Protein AF-A0A8H4YYF3-F1 (afdb_monomer)

Structure (mmCIF, N/CA/C/O backbone):
data_AF-A0A8H4YYF3-F1
#
_entry.id   AF-A0A8H4YYF3-F1
#
loop_
_atom_site.group_PDB
_atom_site.id
_atom_site.type_symbol
_atom_site.label_atom_id
_atom_site.label_alt_id
_atom_site.label_comp_id
_atom_site.label_asym_id
_atom_site.label_entity_id
_atom_site.label_seq_id
_atom_site.pdbx_PDB_ins_code
_atom_site.Cartn_x
_atom_site.Cartn_y
_atom_site.Cartn_z
_atom_site.occupancy
_atom_site.B_iso_or_equiv
_atom_site.auth_seq_id
_atom_site.auth_comp_id
_atom_site.auth_asym_id
_atom_site.auth_atom_id
_atom_site.pdbx_PDB_model_num
ATOM 1 N N . MET A 1 1 ? -27.603 22.770 18.579 1.00 46.41 1 MET A N 1
ATOM 2 C CA . MET A 1 1 ? -27.298 21.336 18.747 1.00 46.41 1 MET A CA 1
ATOM 3 C C . MET A 1 1 ? -25.802 21.207 18.508 1.00 46.41 1 MET A C 1
ATOM 5 O O . MET A 1 1 ? -25.380 21.448 17.386 1.00 46.41 1 MET A O 1
ATOM 9 N N . SER A 1 2 ? -24.982 21.044 19.552 1.00 53.88 2 SER A N 1
ATOM 10 C CA . SER A 1 2 ? -23.535 20.872 19.359 1.00 53.88 2 SER A CA 1
ATOM 11 C C . SER A 1 2 ? -23.317 19.550 18.633 1.00 53.88 2 SER A C 1
ATOM 13 O O . SER A 1 2 ? -23.792 18.523 19.113 1.00 53.88 2 SER A O 1
ATOM 15 N N . LEU A 1 3 ? -22.663 19.581 17.472 1.00 60.91 3 LEU A N 1
ATOM 16 C CA . LEU A 1 3 ? -22.212 18.364 16.804 1.00 60.91 3 LEU A CA 1
ATOM 17 C C . LEU A 1 3 ? -21.262 17.649 17.765 1.00 60.91 3 LEU A C 1
ATOM 19 O O . LEU A 1 3 ? -20.247 18.214 18.168 1.00 60.91 3 LEU A O 1
ATOM 23 N N . GLU A 1 4 ? -21.644 16.453 18.194 1.00 67.88 4 GLU A N 1
ATOM 24 C CA . GLU A 1 4 ? -20.800 15.593 19.009 1.00 67.88 4 GLU A CA 1
ATOM 25 C C . GLU A 1 4 ? -19.572 15.220 18.175 1.00 67.88 4 GLU A C 1
ATOM 27 O O . GLU A 1 4 ? -19.689 14.586 17.123 1.00 67.88 4 GLU A O 1
ATOM 32 N N . THR A 1 5 ? -18.396 15.692 18.589 1.00 74.25 5 THR A N 1
ATOM 33 C CA . THR A 1 5 ? -17.144 15.389 17.897 1.00 74.25 5 THR A CA 1
ATOM 34 C C . THR A 1 5 ? -16.880 13.897 18.026 1.00 74.25 5 THR A C 1
ATOM 36 O O . THR A 1 5 ? -16.558 13.412 19.110 1.00 74.25 5 THR A O 1
ATOM 39 N N . LYS A 1 6 ? -17.009 13.163 16.919 1.00 81.19 6 LYS A N 1
ATOM 40 C CA . LYS A 1 6 ? -16.663 11.743 16.889 1.00 81.19 6 LYS A CA 1
ATOM 41 C C . LYS A 1 6 ? -15.157 11.594 17.055 1.00 81.19 6 LYS A C 1
ATOM 43 O O . LYS A 1 6 ? -14.375 12.262 16.373 1.00 81.19 6 LYS A O 1
ATOM 48 N N . GLU A 1 7 ? -14.763 10.729 17.975 1.00 85.00 7 GLU A N 1
ATOM 49 C CA . GLU A 1 7 ? -13.366 10.416 18.229 1.00 85.00 7 GLU A CA 1
ATOM 50 C C . GLU A 1 7 ? -12.963 9.134 17.497 1.00 85.00 7 GLU A C 1
ATOM 52 O O . GLU A 1 7 ? -13.671 8.131 17.548 1.00 85.00 7 GLU A O 1
ATOM 57 N N . VAL A 1 8 ? -11.815 9.173 16.822 1.00 86.44 8 VAL A N 1
ATOM 58 C CA . VAL A 1 8 ? -11.242 8.053 16.074 1.00 86.44 8 VAL A CA 1
ATOM 59 C C . VAL A 1 8 ? -9.853 7.754 16.628 1.00 86.44 8 VAL A C 1
ATOM 61 O O . VAL A 1 8 ? -8.964 8.608 16.622 1.00 86.44 8 VAL A O 1
ATOM 64 N N . CYS A 1 9 ? -9.665 6.527 17.109 1.00 87.88 9 CYS A N 1
ATOM 65 C CA . CYS A 1 9 ? -8.365 6.021 17.539 1.00 87.88 9 CYS A CA 1
ATOM 66 C C . CYS A 1 9 ? -7.618 5.421 16.345 1.00 87.88 9 CYS A C 1
ATOM 68 O O . CYS A 1 9 ? -8.195 4.665 15.569 1.00 87.88 9 CYS A O 1
ATOM 70 N N . ILE A 1 10 ? -6.334 5.740 16.210 1.00 88.12 10 ILE A N 1
ATOM 71 C CA . ILE A 1 10 ? -5.516 5.382 15.051 1.00 88.12 10 ILE A CA 1
ATOM 72 C C . ILE A 1 10 ? -4.289 4.599 15.506 1.00 88.12 10 ILE A C 1
ATOM 74 O O . ILE A 1 10 ? -3.566 5.017 16.414 1.00 88.12 10 ILE A O 1
ATOM 78 N N . ALA A 1 11 ? -4.041 3.484 14.827 1.00 88.69 11 ALA A N 1
ATOM 79 C CA . ALA A 1 11 ? -2.813 2.712 14.908 1.00 88.69 11 ALA A CA 1
ATOM 80 C C . ALA A 1 11 ? -2.092 2.781 13.556 1.00 88.69 11 ALA A C 1
ATOM 82 O O . ALA A 1 11 ? -2.722 2.589 12.519 1.00 88.69 11 ALA A O 1
ATOM 83 N N . VAL A 1 12 ? -0.786 3.051 13.554 1.00 88.81 12 VAL A N 1
ATOM 84 C CA . VAL A 1 12 ? 0.017 3.131 12.323 1.00 88.81 12 VAL A CA 1
ATOM 85 C C . VAL A 1 12 ? 1.146 2.113 12.370 1.00 88.81 12 VAL A C 1
ATOM 87 O O . VAL A 1 12 ? 2.001 2.160 13.250 1.00 88.81 12 VAL A O 1
ATOM 90 N N . ILE A 1 13 ? 1.171 1.199 11.404 1.00 88.06 13 ILE A N 1
ATOM 91 C CA . ILE A 1 13 ? 2.215 0.180 11.271 1.00 88.06 13 ILE A CA 1
ATOM 92 C C . ILE A 1 13 ? 2.996 0.475 9.991 1.00 88.06 13 ILE A C 1
ATOM 94 O O . ILE A 1 13 ? 2.429 0.491 8.904 1.00 88.06 13 ILE A O 1
ATOM 98 N N . GLY A 1 14 ? 4.297 0.720 10.132 1.00 86.50 14 GLY A N 1
ATOM 99 C CA . GLY A 1 14 ? 5.200 1.090 9.045 1.00 86.50 14 GLY A CA 1
ATOM 100 C C . GLY A 1 14 ? 5.310 2.604 8.851 1.00 86.50 14 GLY A C 1
ATOM 101 O O . GLY A 1 14 ? 4.559 3.208 8.094 1.00 86.50 14 GLY A O 1
ATOM 102 N N . THR A 1 15 ? 6.315 3.228 9.470 1.00 83.69 15 THR A N 1
ATOM 103 C CA . THR A 1 15 ? 6.590 4.676 9.345 1.00 83.69 15 THR A CA 1
ATOM 104 C C . THR A 1 15 ? 7.839 4.978 8.516 1.00 83.69 15 THR A C 1
ATOM 106 O O . THR A 1 15 ? 8.662 5.808 8.895 1.00 83.69 15 THR A O 1
ATOM 109 N N . GLY A 1 16 ? 8.024 4.250 7.410 1.00 84.06 16 GLY A N 1
ATOM 110 C CA . GLY A 1 16 ? 9.116 4.481 6.456 1.00 84.06 16 GLY A CA 1
ATOM 111 C C . GLY A 1 16 ? 8.907 5.749 5.614 1.00 84.06 16 GLY A C 1
ATOM 112 O O . GLY A 1 16 ? 8.293 6.718 6.065 1.00 84.06 16 GLY A O 1
ATOM 113 N N . GLY A 1 17 ? 9.372 5.737 4.359 1.00 83.69 17 GLY A N 1
ATOM 114 C CA . GLY A 1 17 ? 9.244 6.884 3.446 1.00 83.69 17 GLY A CA 1
ATOM 115 C C . GLY A 1 17 ? 7.806 7.408 3.325 1.00 83.69 17 GLY A C 1
ATOM 116 O O . GLY A 1 17 ? 7.557 8.579 3.587 1.00 83.69 17 GLY A O 1
ATOM 117 N N . VAL A 1 18 ? 6.841 6.530 3.028 1.00 85.25 18 VAL A N 1
ATOM 118 C CA . VAL A 1 18 ? 5.416 6.906 2.923 1.00 85.25 18 VAL A CA 1
ATOM 119 C C . VAL A 1 18 ? 4.791 7.177 4.294 1.00 85.25 18 VAL A C 1
ATOM 121 O O . VAL A 1 18 ? 4.118 8.188 4.484 1.00 85.25 18 VAL A O 1
ATOM 124 N N . GLY A 1 19 ? 5.028 6.297 5.270 1.00 86.94 19 GLY A N 1
ATOM 125 C CA . GLY A 1 19 ? 4.378 6.391 6.577 1.00 86.94 19 GLY A CA 1
ATOM 126 C C . GLY A 1 19 ? 4.751 7.653 7.363 1.00 86.94 19 GLY A C 1
ATOM 127 O O . GLY A 1 19 ? 3.897 8.228 8.029 1.00 86.94 19 GLY A O 1
ATOM 128 N N . SER A 1 20 ? 5.988 8.146 7.246 1.00 85.94 20 SER A N 1
ATOM 129 C CA . SER A 1 20 ? 6.392 9.420 7.865 1.00 85.94 20 SER A CA 1
ATOM 130 C C . SER A 1 20 ? 5.642 10.628 7.279 1.00 85.94 20 SER A C 1
ATOM 132 O O . SER A 1 20 ? 5.205 11.510 8.020 1.00 85.94 20 SER A O 1
ATOM 134 N N . VAL A 1 21 ? 5.412 10.644 5.961 1.00 88.81 21 VAL A N 1
ATOM 135 C CA . VAL A 1 21 ? 4.598 11.672 5.293 1.00 88.81 21 VAL A CA 1
ATOM 136 C C . VAL A 1 21 ? 3.133 11.566 5.721 1.00 88.81 21 VAL A C 1
ATOM 138 O O . VAL A 1 21 ? 2.523 12.586 6.040 1.00 88.81 21 VAL A O 1
ATOM 141 N N . PHE A 1 22 ? 2.588 10.349 5.804 1.00 89.69 22 PHE A N 1
ATOM 142 C CA . PHE A 1 22 ? 1.228 10.109 6.293 1.00 89.69 22 PHE A CA 1
ATOM 143 C C . PHE A 1 22 ? 1.022 10.636 7.721 1.00 89.69 22 PHE A C 1
ATOM 145 O O . PHE A 1 22 ? 0.051 11.342 7.982 1.00 89.69 22 PHE A O 1
ATOM 152 N N . ILE A 1 23 ? 1.959 10.375 8.639 1.00 88.94 23 ILE A N 1
ATOM 153 C CA . ILE A 1 23 ? 1.915 10.893 10.018 1.00 88.94 23 ILE A CA 1
ATOM 154 C C . ILE A 1 23 ? 1.865 12.432 10.037 1.00 88.94 23 ILE A C 1
ATOM 156 O O . ILE A 1 23 ? 1.059 13.022 10.761 1.00 88.94 23 ILE A O 1
ATOM 160 N N . ASN A 1 24 ? 2.653 13.097 9.188 1.00 86.75 24 ASN A N 1
ATOM 161 C CA . ASN A 1 24 ? 2.625 14.558 9.060 1.00 86.75 24 ASN A CA 1
ATOM 162 C C . ASN A 1 24 ? 1.294 15.087 8.494 1.00 86.75 24 ASN A C 1
ATOM 164 O O . ASN A 1 24 ? 0.806 16.139 8.919 1.00 86.75 24 ASN A O 1
ATOM 168 N N . GLN A 1 25 ? 0.683 14.372 7.546 1.00 88.19 25 GLN A N 1
ATOM 169 C CA . GLN A 1 25 ? -0.648 14.706 7.029 1.00 88.19 25 GLN A CA 1
ATOM 170 C C . GLN A 1 25 ? -1.719 14.524 8.110 1.00 88.19 25 GLN A C 1
ATOM 172 O O . GLN A 1 25 ? -2.568 15.400 8.295 1.00 88.19 25 GLN A O 1
ATOM 177 N N . LEU A 1 26 ? -1.630 13.442 8.887 1.00 86.94 26 LEU A N 1
ATOM 178 C CA . LEU A 1 26 ? -2.548 13.136 9.978 1.00 86.94 26 LEU A CA 1
ATOM 179 C C . LEU A 1 26 ? -2.565 14.240 11.042 1.00 86.94 26 LEU A C 1
ATOM 181 O O . LEU A 1 26 ? -3.635 14.646 11.499 1.00 86.94 26 LEU A O 1
ATOM 185 N N . ALA A 1 27 ? -1.394 14.800 11.364 1.00 83.00 27 ALA A N 1
ATOM 186 C CA . ALA A 1 27 ? -1.263 15.934 12.279 1.00 83.00 27 ALA A CA 1
ATOM 187 C C . ALA A 1 27 ? -2.071 17.170 11.838 1.00 83.00 27 ALA A C 1
ATOM 189 O O . ALA A 1 27 ? -2.402 18.011 12.669 1.00 83.00 27 ALA A O 1
ATOM 190 N N . ASN A 1 28 ? -2.405 17.295 10.551 1.00 83.44 28 ASN A N 1
ATOM 191 C CA . ASN A 1 28 ? -3.133 18.437 10.000 1.00 83.44 28 ASN A CA 1
ATOM 192 C C . ASN A 1 28 ? -4.610 18.147 9.686 1.00 83.44 28 ASN A C 1
ATOM 194 O O . ASN A 1 28 ? -5.372 19.092 9.499 1.00 83.44 28 ASN A O 1
ATOM 198 N N . LEU A 1 29 ? -5.035 16.880 9.679 1.00 81.38 29 LEU A N 1
ATOM 199 C CA . LEU A 1 29 ? -6.360 16.466 9.202 1.00 81.38 29 LEU A CA 1
ATOM 200 C C . LEU A 1 29 ? -7.523 16.969 10.081 1.00 81.38 29 LEU A C 1
ATOM 202 O O . LEU A 1 29 ? -8.584 17.326 9.569 1.00 81.38 29 LEU A O 1
ATOM 206 N N . HIS A 1 30 ? -7.305 17.077 11.396 1.00 69.69 30 HIS A N 1
ATOM 207 C CA . HIS A 1 30 ? -8.298 17.576 12.362 1.00 69.69 30 HIS A CA 1
ATOM 208 C C . HIS A 1 30 ? -8.724 19.035 12.114 1.00 69.69 30 HIS A C 1
ATOM 210 O O . HIS A 1 30 ? -9.737 19.485 12.640 1.00 69.69 30 HIS A O 1
ATOM 216 N N . LYS A 1 31 ? -7.951 19.798 11.327 1.00 73.38 31 LYS A N 1
ATOM 217 C CA . LYS A 1 31 ? -8.296 21.178 10.947 1.00 73.38 31 LYS A CA 1
ATOM 218 C C . LYS A 1 31 ? -9.381 21.227 9.872 1.00 73.38 31 LYS A C 1
ATOM 220 O O . LYS A 1 31 ? -10.034 22.254 9.716 1.00 73.38 31 LYS A O 1
ATOM 225 N N . THR A 1 32 ? -9.537 20.145 9.114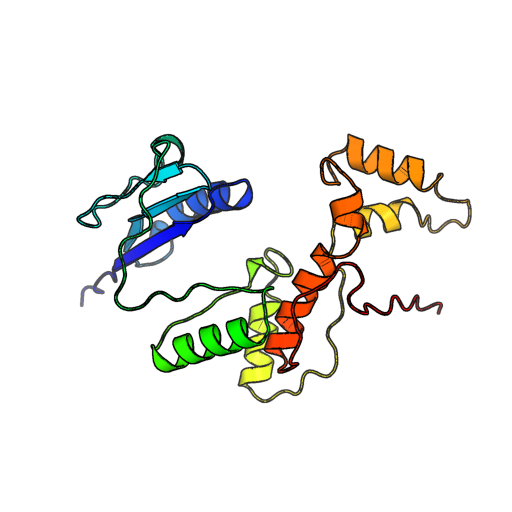 1.00 79.12 32 THR A N 1
ATOM 226 C CA . THR A 1 32 ? -10.391 20.088 7.922 1.00 79.12 32 THR A CA 1
ATOM 227 C C . THR A 1 32 ? -11.730 19.413 8.203 1.00 79.12 32 THR A C 1
ATOM 229 O O . THR A 1 32 ? -12.734 19.790 7.605 1.00 79.12 32 THR A O 1
ATOM 232 N N . TYR A 1 33 ? -11.765 18.448 9.123 1.00 78.62 33 TYR A N 1
ATOM 233 C CA . TYR A 1 33 ? -12.949 17.636 9.403 1.00 78.62 33 TYR A CA 1
ATOM 234 C C . TYR A 1 33 ? -13.322 17.680 10.890 1.00 78.62 33 TYR A C 1
ATOM 236 O O . TYR A 1 33 ? -12.425 17.724 11.733 1.00 78.62 33 TYR A O 1
ATOM 244 N N . PRO A 1 34 ? -14.621 17.621 11.244 1.00 81.31 34 PRO A N 1
ATOM 245 C CA . PRO A 1 34 ? -15.097 17.645 12.630 1.00 81.31 34 PRO A CA 1
ATOM 246 C C . PRO A 1 34 ? -14.912 16.280 13.323 1.00 81.31 34 PRO A C 1
ATOM 248 O O . PRO A 1 34 ? -15.856 15.699 13.856 1.00 81.31 34 PRO A O 1
ATOM 251 N N . VAL A 1 35 ? -13.691 15.748 13.286 1.00 82.75 35 VAL A N 1
ATOM 252 C CA . VAL A 1 35 ? -13.295 14.477 13.901 1.00 82.75 35 VAL A CA 1
ATOM 253 C C . VAL A 1 35 ? -12.081 14.698 14.795 1.00 82.75 35 VAL A C 1
ATOM 255 O O . VAL A 1 35 ? -11.135 15.395 14.426 1.00 82.75 35 VAL A O 1
ATOM 258 N N . SER A 1 36 ? -12.106 14.099 15.983 1.00 85.12 36 SER A N 1
ATOM 259 C CA . SER A 1 36 ? -10.952 14.078 16.883 1.00 85.12 36 SER A CA 1
ATOM 260 C C . SER A 1 36 ? -10.136 12.828 16.591 1.00 85.12 36 SER A C 1
ATOM 262 O O . SER A 1 36 ? -10.652 11.720 16.709 1.00 85.12 36 SER A O 1
ATOM 264 N N . LEU A 1 37 ? -8.877 12.988 16.189 1.00 86.81 37 LEU A N 1
ATOM 265 C CA . LEU A 1 37 ? -7.994 11.868 15.867 1.00 86.81 37 LEU A CA 1
ATOM 266 C C . LEU A 1 37 ? -7.002 11.665 17.011 1.00 86.81 37 LEU A C 1
ATOM 268 O O . LEU A 1 37 ? -6.263 12.588 17.356 1.00 86.81 37 LEU A O 1
ATOM 272 N N . ARG A 1 38 ? -6.958 10.455 17.573 1.00 88.44 38 ARG A N 1
ATOM 273 C CA . ARG A 1 38 ? -5.979 10.066 18.596 1.00 88.44 38 ARG A CA 1
ATOM 274 C C . ARG A 1 38 ? -5.075 8.970 18.073 1.00 88.44 38 ARG A C 1
ATOM 276 O O . ARG A 1 38 ? -5.537 7.868 17.794 1.00 88.44 38 ARG A O 1
ATOM 283 N N . LEU A 1 39 ? -3.779 9.244 17.992 1.00 90.25 39 LEU A N 1
ATOM 284 C CA . LEU A 1 39 ? -2.790 8.209 17.712 1.00 90.25 39 LEU A CA 1
ATOM 285 C C . LEU A 1 39 ? -2.572 7.395 18.992 1.00 90.25 39 LEU A C 1
ATOM 287 O O . LEU A 1 39 ? -2.228 7.962 20.024 1.00 90.25 39 LEU A O 1
ATOM 291 N N . ILE A 1 40 ? -2.791 6.085 18.939 1.00 90.56 40 ILE A N 1
ATOM 292 C CA . ILE A 1 40 ? -2.718 5.194 20.113 1.00 90.56 40 ILE A CA 1
ATOM 293 C C . ILE A 1 40 ? -1.635 4.119 19.989 1.00 90.56 40 ILE A C 1
ATOM 295 O O . ILE A 1 40 ? -1.239 3.524 20.990 1.00 90.56 40 ILE A O 1
ATOM 299 N N . TYR A 1 41 ? -1.157 3.871 18.769 1.00 89.25 41 TYR A N 1
ATOM 300 C CA . TYR A 1 41 ? -0.127 2.884 18.475 1.00 89.25 41 TYR A CA 1
ATOM 301 C C . TYR A 1 41 ? 0.653 3.303 17.232 1.00 89.25 41 TYR A C 1
ATOM 303 O O . TYR A 1 41 ? 0.062 3.714 16.231 1.00 89.25 41 TYR A O 1
ATOM 311 N N . ILE A 1 42 ? 1.974 3.182 17.278 1.00 89.62 42 ILE A N 1
ATOM 312 C CA . ILE A 1 42 ? 2.838 3.408 16.122 1.00 89.62 42 ILE A CA 1
ATOM 313 C C . ILE A 1 42 ? 3.980 2.392 16.134 1.00 89.62 42 ILE A C 1
ATOM 315 O O . ILE A 1 42 ? 4.567 2.149 17.188 1.00 89.62 42 ILE A O 1
ATOM 319 N N . ALA A 1 43 ? 4.279 1.773 14.994 1.00 88.88 43 ALA A N 1
ATOM 320 C CA . ALA A 1 43 ? 5.302 0.734 14.913 1.00 88.88 43 ALA A CA 1
ATOM 321 C C . ALA A 1 43 ? 6.088 0.727 13.598 1.00 88.88 43 ALA A C 1
ATOM 323 O O . ALA A 1 43 ? 5.608 1.142 12.544 1.00 88.88 43 ALA A O 1
ATOM 324 N N . MET A 1 44 ? 7.298 0.186 13.678 1.00 87.44 44 MET A N 1
ATOM 325 C CA . MET A 1 44 ? 8.190 -0.217 12.593 1.00 87.44 44 MET A CA 1
ATOM 326 C C . MET A 1 44 ? 8.632 -1.668 12.838 1.00 87.44 44 MET A C 1
ATOM 328 O O . MET A 1 44 ? 8.222 -2.293 13.813 1.00 87.44 44 MET A O 1
ATOM 332 N N . VAL A 1 45 ? 9.496 -2.202 11.971 1.00 82.50 45 VAL A N 1
ATOM 333 C CA . VAL A 1 45 ? 9.992 -3.588 12.074 1.00 82.50 45 VAL A CA 1
ATOM 334 C C . VAL A 1 45 ? 10.638 -3.880 13.435 1.00 82.50 45 VAL A C 1
ATOM 336 O O . VAL A 1 45 ? 10.441 -4.955 13.991 1.00 82.50 45 VAL A O 1
ATOM 339 N N . ASP A 1 46 ? 11.398 -2.932 13.985 1.00 83.75 46 ASP A N 1
ATOM 340 C CA . ASP A 1 46 ? 12.199 -3.104 15.202 1.00 83.75 46 ASP A CA 1
ATOM 341 C C . ASP A 1 46 ? 11.809 -2.148 16.339 1.00 83.75 46 ASP A C 1
ATOM 343 O O . ASP A 1 46 ? 12.440 -2.150 17.397 1.00 83.75 46 ASP A O 1
ATOM 347 N N . LYS A 1 47 ? 10.782 -1.315 16.144 1.00 87.88 47 LYS A N 1
ATOM 348 C CA . LYS A 1 47 ? 10.391 -0.280 17.104 1.00 87.88 47 LYS A CA 1
ATOM 349 C C . LYS A 1 47 ? 8.887 -0.162 17.230 1.00 87.88 47 LYS A C 1
ATOM 351 O O . LYS A 1 47 ? 8.178 -0.314 16.245 1.00 87.88 47 LYS A O 1
ATOM 356 N N . ALA A 1 48 ? 8.400 0.181 18.415 1.00 89.44 48 ALA A N 1
ATOM 357 C CA . ALA A 1 48 ? 7.036 0.674 18.554 1.00 89.44 48 ALA A CA 1
ATOM 358 C C . ALA A 1 48 ? 6.914 1.654 19.716 1.00 89.44 48 ALA A C 1
ATOM 360 O O . ALA A 1 48 ? 7.789 1.738 20.578 1.00 89.44 48 ALA A O 1
ATOM 361 N N . LEU A 1 49 ? 5.798 2.369 19.734 1.00 88.94 49 LEU A N 1
ATOM 362 C CA . LEU A 1 49 ? 5.343 3.168 20.854 1.00 88.94 49 LEU A CA 1
ATOM 363 C C . LEU A 1 49 ? 3.841 2.958 21.034 1.00 88.94 49 LEU A C 1
ATOM 365 O O . LEU A 1 49 ? 3.060 3.073 20.087 1.00 88.94 49 LEU A O 1
ATOM 369 N N . TYR A 1 50 ? 3.451 2.645 22.264 1.00 87.25 50 TYR A N 1
ATOM 370 C CA . TYR A 1 50 ? 2.062 2.507 22.674 1.00 87.25 50 TYR A CA 1
ATOM 371 C C . TYR A 1 50 ? 1.929 2.780 24.169 1.00 87.25 50 TYR A C 1
ATOM 373 O O . TYR A 1 50 ? 2.892 2.657 24.926 1.00 87.25 50 TYR A O 1
ATOM 381 N N . HIS A 1 51 ? 0.715 3.100 24.603 1.00 82.44 51 HIS A N 1
ATOM 382 C CA . HIS A 1 51 ? 0.372 3.160 26.017 1.00 82.44 51 HIS A CA 1
ATOM 383 C C . HIS A 1 51 ? -0.691 2.101 26.315 1.00 82.44 51 HIS A C 1
ATOM 385 O O . HIS A 1 51 ? -1.665 1.972 25.576 1.00 82.44 51 HIS A O 1
ATOM 391 N N . SER A 1 52 ? -0.539 1.349 27.407 1.00 78.00 52 SER A N 1
ATOM 392 C CA . SER A 1 52 ? -1.468 0.266 27.785 1.00 78.00 52 SER A CA 1
ATOM 393 C C . SER A 1 52 ? -2.907 0.736 28.029 1.00 78.00 52 SER A C 1
ATOM 395 O O . SER A 1 52 ? -3.839 -0.053 27.937 1.00 78.00 52 SER A O 1
ATOM 397 N N . ASN A 1 53 ? -3.090 2.023 28.321 1.00 82.38 53 ASN A N 1
ATOM 398 C CA . ASN A 1 53 ? -4.385 2.673 28.511 1.00 82.38 53 ASN A CA 1
ATOM 399 C C . ASN A 1 53 ? -4.920 3.365 27.242 1.00 82.38 53 ASN A C 1
ATOM 401 O O . ASN A 1 53 ? -5.863 4.146 27.345 1.00 82.38 53 ASN A O 1
ATOM 405 N N . TYR A 1 54 ? -4.298 3.148 26.077 1.00 80.62 54 TYR A N 1
ATOM 406 C CA . TYR A 1 54 ? -4.640 3.810 24.812 1.00 80.62 54 TYR A CA 1
ATOM 407 C C . TYR A 1 54 ? -4.614 5.345 24.884 1.00 80.62 54 TYR A C 1
ATOM 409 O O . TYR A 1 54 ? -5.353 6.026 24.169 1.00 80.62 54 TYR A O 1
ATOM 417 N N . SER A 1 55 ? -3.787 5.912 25.767 1.00 87.75 55 SER A N 1
AT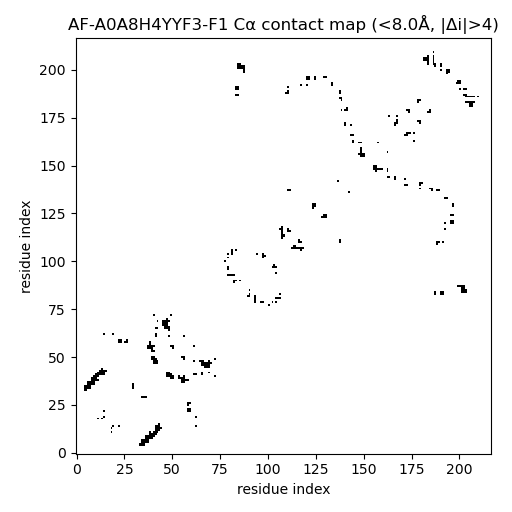OM 418 C CA . SER A 1 55 ? -3.625 7.363 25.844 1.00 87.75 55 SER A CA 1
ATOM 419 C C . SER A 1 55 ? -2.926 7.909 24.603 1.00 87.75 55 SER A C 1
ATOM 421 O O . SER A 1 55 ? -2.101 7.240 23.981 1.00 87.75 55 SER A O 1
ATOM 423 N N . ASN A 1 56 ? -3.285 9.141 24.244 1.00 90.94 56 ASN A N 1
ATOM 424 C CA . ASN A 1 56 ? -2.832 9.781 23.018 1.00 90.94 56 ASN A CA 1
ATOM 425 C C . ASN A 1 56 ? -1.299 9.890 22.948 1.00 90.94 56 ASN A C 1
ATOM 427 O O . ASN A 1 56 ? -0.659 10.406 23.864 1.00 90.94 56 ASN A O 1
ATOM 431 N N . ILE A 1 57 ? -0.740 9.473 21.818 1.00 91.38 57 ILE A N 1
ATOM 432 C CA . ILE A 1 57 ? 0.646 9.695 21.422 1.00 91.38 57 ILE A CA 1
ATOM 433 C C . ILE A 1 57 ? 0.707 11.020 20.662 1.00 91.38 57 ILE A C 1
ATOM 435 O O . ILE A 1 57 ? -0.104 11.291 19.774 1.00 91.38 57 ILE A O 1
ATOM 439 N N . ASN A 1 58 ? 1.685 11.864 20.992 1.00 91.00 58 ASN A N 1
ATOM 440 C CA . ASN A 1 58 ? 1.896 13.102 20.253 1.00 91.00 58 ASN A CA 1
ATOM 441 C C . ASN A 1 58 ? 2.390 12.788 18.833 1.00 91.00 58 ASN A C 1
ATOM 443 O O . ASN A 1 58 ? 3.520 12.342 18.656 1.00 91.00 58 ASN A O 1
ATOM 447 N N . ILE A 1 59 ? 1.550 13.059 17.830 1.00 88.69 59 ILE A N 1
ATOM 448 C CA . ILE A 1 59 ? 1.829 12.783 16.411 1.00 88.69 59 ILE A CA 1
ATOM 449 C C . ILE A 1 59 ? 3.142 13.439 15.953 1.00 88.69 59 ILE A C 1
ATOM 451 O O . ILE A 1 59 ? 3.902 12.822 15.215 1.00 88.69 59 ILE A O 1
ATOM 455 N N . GLY A 1 60 ? 3.444 14.653 16.428 1.00 86.06 60 GLY A N 1
ATOM 456 C CA . GLY A 1 60 ? 4.630 15.412 16.022 1.00 86.06 60 GLY A CA 1
ATOM 457 C C . GLY A 1 60 ? 5.955 14.854 16.542 1.00 86.06 60 GLY A C 1
ATOM 458 O O . GLY A 1 60 ? 6.992 15.164 15.971 1.00 86.06 60 GLY A O 1
ATOM 459 N N . THR A 1 61 ? 5.935 14.031 17.594 1.00 89.81 61 THR A N 1
ATOM 460 C CA . THR A 1 61 ? 7.142 13.378 18.135 1.00 89.81 61 THR A CA 1
ATOM 461 C C . THR A 1 61 ? 7.105 11.855 18.007 1.00 89.81 61 THR A C 1
ATOM 463 O O . THR A 1 61 ? 8.085 11.197 18.333 1.00 89.81 61 THR A O 1
ATOM 466 N N . ALA A 1 62 ? 5.993 11.283 17.531 1.00 89.12 62 ALA A N 1
ATOM 467 C CA . ALA A 1 62 ? 5.711 9.848 17.574 1.00 89.12 62 ALA A CA 1
ATOM 468 C C . ALA A 1 62 ? 6.778 8.977 16.896 1.00 89.12 62 ALA A C 1
ATOM 470 O O . ALA A 1 62 ? 7.076 7.887 17.379 1.00 89.12 62 ALA A O 1
ATOM 471 N N . VAL A 1 63 ? 7.344 9.448 15.779 1.00 87.81 63 VAL A N 1
ATOM 472 C CA . VAL A 1 63 ? 8.359 8.701 15.020 1.00 87.81 63 VAL A CA 1
ATOM 473 C C . VAL A 1 63 ? 9.698 8.664 15.764 1.00 87.81 63 VAL A C 1
ATOM 475 O O . VAL A 1 63 ? 10.369 7.632 15.770 1.00 87.81 63 VAL A O 1
ATOM 478 N N . ASP A 1 64 ? 10.054 9.753 16.446 1.00 88.31 64 ASP A N 1
ATOM 479 C CA . ASP A 1 64 ? 11.327 9.887 17.161 1.00 88.31 64 ASP A CA 1
ATOM 480 C C . ASP A 1 64 ? 11.304 9.228 18.547 1.00 88.31 64 ASP A C 1
ATOM 482 O O . ASP A 1 64 ? 12.349 8.844 19.070 1.00 88.31 64 ASP A O 1
ATOM 486 N N . THR A 1 65 ? 10.120 9.066 19.146 1.00 89.50 65 THR A N 1
ATOM 487 C CA . THR A 1 65 ? 9.959 8.530 20.507 1.00 89.50 65 THR A CA 1
ATOM 488 C C . THR A 1 65 ? 9.708 7.019 20.566 1.00 89.50 65 THR A C 1
ATOM 490 O O . THR A 1 65 ? 9.357 6.513 21.629 1.00 89.50 65 THR A O 1
ATOM 493 N N . MET A 1 66 ? 9.862 6.276 19.462 1.00 88.31 66 MET A N 1
ATOM 494 C CA . MET A 1 66 ? 9.688 4.815 19.479 1.00 88.31 66 MET A CA 1
ATOM 495 C C . MET A 1 66 ? 10.840 4.067 20.162 1.00 88.31 66 MET A C 1
ATOM 497 O O . MET A 1 66 ? 12.014 4.405 20.001 1.00 88.31 66 MET A O 1
ATOM 501 N N . GLU A 1 67 ? 10.515 2.968 20.842 1.00 86.19 67 GLU A N 1
ATOM 502 C CA . GLU A 1 67 ? 11.474 2.155 21.595 1.00 86.19 67 GLU A CA 1
ATOM 503 C C . GLU A 1 67 ? 11.855 0.864 20.847 1.00 86.19 67 GLU A C 1
ATOM 505 O O . GLU A 1 67 ? 11.022 0.258 20.177 1.00 86.19 67 GLU A O 1
ATOM 510 N N . LYS A 1 68 ? 13.114 0.409 20.989 1.00 73.38 68 LYS A N 1
ATOM 511 C CA . LYS A 1 68 ? 13.778 -0.677 20.215 1.00 73.38 68 LYS A CA 1
ATOM 512 C C . LYS A 1 68 ? 13.210 -2.103 20.363 1.00 73.38 68 LYS A C 1
ATOM 514 O O . LYS A 1 68 ? 13.824 -3.051 19.884 1.00 73.38 68 LYS A O 1
ATOM 519 N N . LYS A 1 69 ? 12.092 -2.287 21.060 1.00 66.31 69 LYS A N 1
ATOM 520 C CA . LYS A 1 69 ? 11.372 -3.564 21.180 1.00 66.31 69 LYS A CA 1
ATOM 521 C C . LYS A 1 69 ? 9.924 -3.268 21.541 1.00 66.31 69 LYS A C 1
ATOM 523 O O . LYS A 1 69 ? 9.515 -3.377 22.694 1.00 66.31 69 LYS A O 1
ATOM 528 N N . GLY A 1 70 ? 9.166 -2.866 20.530 1.00 58.81 70 GLY A N 1
ATOM 529 C CA . GLY A 1 70 ? 7.721 -2.774 20.645 1.00 58.81 70 GLY A CA 1
ATOM 530 C C . GLY A 1 70 ? 7.110 -4.110 21.054 1.00 58.81 70 GLY A C 1
ATOM 531 O O . GLY A 1 70 ? 7.535 -5.164 20.580 1.00 58.81 70 GLY A O 1
ATOM 532 N N . VAL A 1 71 ? 6.105 -4.076 21.922 1.00 62.19 71 VAL A N 1
ATOM 533 C CA . VAL A 1 71 ? 5.211 -5.223 22.104 1.00 62.19 71 VAL A CA 1
ATOM 534 C C . VAL A 1 71 ? 4.227 -5.222 20.931 1.00 62.19 71 VAL A C 1
ATOM 536 O O . VAL A 1 71 ? 3.889 -4.157 20.398 1.00 62.19 71 VAL A O 1
ATOM 539 N N . ALA A 1 72 ? 3.793 -6.411 20.502 1.00 62.88 72 ALA A N 1
ATOM 540 C CA . ALA A 1 72 ? 2.695 -6.538 19.548 1.00 62.88 72 ALA A CA 1
ATOM 541 C C . ALA A 1 72 ? 1.508 -5.667 20.004 1.00 62.88 72 ALA A C 1
ATOM 543 O O . ALA A 1 72 ? 1.313 -5.497 21.216 1.00 62.88 72 ALA A O 1
ATOM 544 N N . PRO A 1 73 ? 0.737 -5.088 19.067 1.00 61.56 73 PRO A N 1
ATOM 545 C CA . PRO A 1 73 ? -0.427 -4.311 19.449 1.00 61.56 73 PRO A CA 1
ATOM 546 C C . PRO A 1 73 ? -1.339 -5.164 20.349 1.00 61.56 73 PRO A C 1
ATOM 548 O O . PRO A 1 73 ? -1.417 -6.381 20.156 1.00 61.56 73 PRO A O 1
ATOM 551 N N . PRO A 1 74 ? -2.005 -4.564 21.351 1.00 62.44 74 PRO A N 1
ATOM 552 C CA . PRO A 1 74 ? -2.961 -5.292 22.174 1.00 62.44 74 PRO A CA 1
ATOM 553 C C . PRO A 1 74 ? -4.003 -5.993 21.294 1.00 62.44 74 PRO A C 1
ATOM 555 O O . PRO A 1 74 ? -4.382 -5.457 20.254 1.00 62.44 74 PRO A O 1
ATOM 558 N N . ASN A 1 75 ? -4.502 -7.156 21.717 1.00 65.38 75 ASN A N 1
ATOM 559 C CA . ASN A 1 75 ? -5.616 -7.806 21.024 1.00 65.38 75 ASN A CA 1
ATOM 560 C C . ASN A 1 75 ? -6.831 -6.868 21.038 1.00 65.38 75 ASN A C 1
ATOM 562 O O . ASN A 1 75 ? -7.395 -6.606 22.101 1.00 65.38 75 ASN A O 1
ATOM 566 N N . PHE A 1 76 ? -7.228 -6.359 19.873 1.00 63.12 76 PHE A N 1
ATOM 567 C CA . PHE A 1 76 ? -8.487 -5.634 19.734 1.00 63.12 76 PHE A CA 1
ATOM 568 C C . PHE A 1 76 ? -9.625 -6.633 19.494 1.00 63.12 76 PHE A C 1
ATOM 570 O O . PHE A 1 76 ? -9.411 -7.706 18.932 1.00 63.12 76 PHE A O 1
ATOM 577 N N . SER A 1 77 ? -10.839 -6.284 19.924 1.00 57.38 77 SER A N 1
ATOM 578 C CA . SER A 1 77 ? -12.039 -7.118 19.752 1.00 57.38 77 SER A CA 1
ATOM 579 C C . SER A 1 77 ? -12.385 -7.378 18.282 1.00 57.38 77 SER A C 1
ATOM 581 O O . SER A 1 77 ? -12.963 -8.414 17.972 1.00 57.38 77 SER A O 1
ATOM 583 N N . SER A 1 78 ? -11.984 -6.476 17.386 1.00 60.09 78 SER A N 1
ATOM 584 C CA . SER A 1 78 ? -12.001 -6.658 15.936 1.00 60.09 78 SER A CA 1
ATOM 585 C C . SER A 1 78 ? -10.737 -6.027 15.340 1.00 60.09 78 SER A C 1
ATOM 587 O O . SER A 1 78 ? -10.538 -4.816 15.409 1.00 60.09 78 SER A O 1
ATOM 589 N N . VAL A 1 79 ? -9.841 -6.852 14.791 1.00 61.84 79 VAL A N 1
ATOM 590 C CA . VAL A 1 79 ? -8.692 -6.392 13.995 1.00 61.84 79 VAL A CA 1
ATOM 591 C C . VAL A 1 79 ? -8.882 -6.897 12.586 1.00 61.84 79 VAL A C 1
ATOM 593 O O . VAL A 1 79 ? -8.979 -8.104 12.379 1.00 61.84 79 VAL A O 1
ATOM 596 N N . ILE A 1 80 ? -8.873 -5.981 11.626 1.00 59.16 80 ILE A N 1
ATOM 597 C CA . ILE A 1 80 ? -8.807 -6.343 10.217 1.00 59.16 80 ILE A CA 1
ATOM 598 C C . ILE A 1 80 ? -7.465 -5.886 9.693 1.00 59.16 80 ILE A C 1
ATOM 600 O O . ILE A 1 80 ? -7.144 -4.698 9.690 1.00 59.16 80 ILE A O 1
ATOM 604 N N . VAL A 1 81 ? -6.660 -6.862 9.302 1.00 65.62 81 VAL A N 1
ATOM 605 C CA . VAL A 1 81 ? -5.396 -6.633 8.617 1.00 65.62 81 VAL A CA 1
ATOM 606 C C . VAL A 1 81 ? -5.703 -6.673 7.130 1.00 65.62 81 VAL A C 1
ATOM 608 O O . VAL A 1 81 ? -6.272 -7.650 6.660 1.00 65.62 81 VAL A O 1
ATOM 611 N N . GLY A 1 82 ? -5.352 -5.623 6.393 1.00 66.06 82 GLY A N 1
ATOM 612 C CA . GLY A 1 82 ? -5.359 -5.682 4.936 1.00 66.06 82 GLY A CA 1
ATOM 613 C C . GLY A 1 82 ? -4.136 -6.456 4.452 1.00 66.06 82 GLY A C 1
ATOM 614 O O . GLY A 1 82 ? -3.011 -6.059 4.752 1.00 66.06 82 GLY A O 1
ATOM 615 N N . ASP A 1 83 ? -4.350 -7.537 3.705 1.00 75.75 83 ASP A N 1
ATOM 616 C CA . ASP A 1 83 ? -3.299 -8.215 2.948 1.00 75.75 83 ASP A CA 1
ATOM 617 C C . ASP A 1 83 ? -3.676 -8.222 1.472 1.00 75.75 83 ASP A C 1
ATOM 619 O O . ASP A 1 83 ? -4.699 -8.772 1.072 1.00 75.75 83 ASP A O 1
ATOM 623 N N . ASN A 1 84 ? -2.836 -7.591 0.662 1.00 79.81 84 ASN A N 1
ATOM 624 C CA . ASN A 1 84 ? -3.123 -7.340 -0.740 1.00 79.81 84 ASN A CA 1
ATOM 625 C C . ASN A 1 84 ? -2.578 -8.430 -1.669 1.00 79.81 84 ASN A C 1
ATOM 627 O O . ASN A 1 84 ? -3.036 -8.539 -2.806 1.00 79.81 84 ASN A O 1
ATOM 631 N N . THR A 1 85 ? -1.573 -9.193 -1.228 1.00 79.75 85 THR A N 1
ATOM 632 C CA . THR A 1 85 ? -0.687 -9.950 -2.132 1.00 79.75 85 THR A CA 1
ATOM 633 C C . THR A 1 85 ? -0.317 -11.348 -1.642 1.00 79.75 85 THR A C 1
ATOM 635 O O . THR A 1 85 ? 0.328 -12.076 -2.386 1.00 79.75 85 THR A O 1
ATOM 638 N N . SER A 1 86 ? -0.718 -11.768 -0.441 1.00 88.38 86 SER A N 1
ATOM 639 C CA . SER A 1 86 ? -0.572 -13.164 0.004 1.00 88.38 86 SER A CA 1
ATOM 640 C C . SER A 1 86 ? -1.559 -14.094 -0.726 1.00 88.38 86 SER A C 1
ATOM 642 O O . SER A 1 86 ? -1.900 -13.854 -1.892 1.00 88.38 86 SER A O 1
ATOM 644 N N . SER A 1 87 ? -1.976 -15.210 -0.121 1.00 91.81 87 SER A N 1
ATOM 645 C CA . SER A 1 87 ? -2.868 -16.175 -0.778 1.00 91.81 87 SER A CA 1
ATOM 646 C C . SER A 1 87 ? -4.241 -15.575 -1.072 1.00 91.81 87 SER A C 1
ATOM 648 O O . SER A 1 87 ? -4.690 -14.641 -0.398 1.00 91.81 87 SER A O 1
ATOM 650 N N . TYR A 1 88 ? -4.918 -16.120 -2.083 1.00 90.88 88 TYR A N 1
ATOM 651 C CA . TYR A 1 88 ? -6.298 -15.726 -2.361 1.00 90.88 88 TYR A CA 1
ATOM 652 C C . TYR A 1 88 ? -7.240 -16.099 -1.204 1.00 90.88 88 TYR A C 1
ATOM 654 O O . TYR A 1 88 ? -8.085 -15.300 -0.815 1.00 90.88 88 TYR A O 1
ATOM 662 N N . GLU A 1 89 ? -7.014 -17.250 -0.567 1.00 93.38 89 GLU A N 1
ATOM 663 C CA . GLU A 1 89 ? -7.760 -17.682 0.623 1.00 93.38 89 GLU A CA 1
ATOM 664 C C . GLU A 1 89 ? -7.692 -16.654 1.765 1.00 93.38 89 GLU A C 1
ATOM 666 O O . GLU A 1 89 ? -8.704 -16.337 2.393 1.00 93.38 89 GLU A O 1
ATOM 671 N N . LEU A 1 90 ? 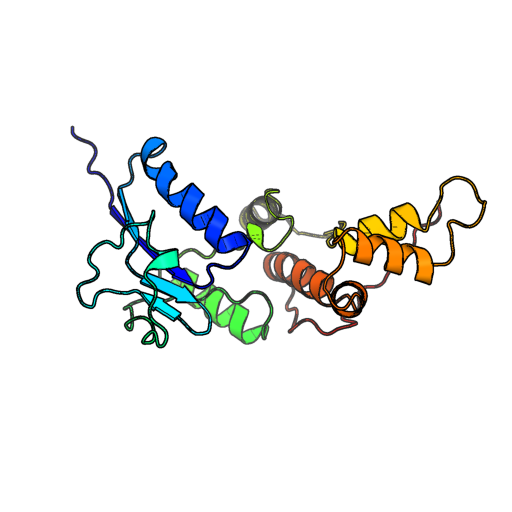-6.506 -16.091 2.030 1.00 91.25 90 LEU A N 1
ATOM 672 C CA . LEU A 1 90 ? -6.351 -15.074 3.068 1.00 91.25 90 LEU A CA 1
ATOM 673 C C . LEU A 1 90 ? -7.090 -13.782 2.693 1.00 91.25 90 LEU A C 1
ATOM 675 O O . LEU A 1 90 ? -7.736 -13.182 3.551 1.00 91.25 90 LEU A O 1
ATOM 679 N N . TRP A 1 91 ? -7.045 -13.384 1.419 1.00 91.56 91 TRP A N 1
ATOM 680 C CA . TRP A 1 91 ? -7.821 -12.253 0.904 1.00 91.56 91 TRP A CA 1
ATOM 681 C C . TRP A 1 91 ? -9.331 -12.448 1.113 1.00 91.56 91 TRP A C 1
ATOM 683 O O . TRP A 1 91 ? -10.005 -11.552 1.627 1.00 91.56 91 TRP A O 1
ATOM 693 N N . GLU A 1 92 ? -9.874 -13.618 0.770 1.00 92.62 92 GLU A N 1
ATOM 694 C CA . GLU A 1 92 ? -11.290 -13.933 0.997 1.00 92.62 92 GLU A CA 1
ATOM 695 C C . GLU A 1 92 ? -11.640 -13.918 2.488 1.00 92.62 92 GLU A C 1
ATOM 697 O O . GLU A 1 92 ? -12.631 -13.311 2.889 1.00 92.62 92 GLU A O 1
ATOM 702 N N . SER A 1 93 ? -10.799 -14.524 3.327 1.00 91.44 93 SER A N 1
ATOM 703 C CA . SER A 1 93 ? -10.989 -14.546 4.780 1.00 91.44 93 SER A CA 1
ATOM 704 C C . SER A 1 93 ? -11.060 -13.132 5.371 1.00 91.44 93 SER A C 1
ATOM 706 O O . SER A 1 93 ? -11.999 -12.801 6.096 1.00 91.44 93 SER A O 1
ATOM 708 N N . ILE A 1 94 ? -10.122 -12.259 4.993 1.00 89.94 94 ILE A N 1
ATOM 709 C CA . ILE A 1 94 ? -10.069 -10.859 5.434 1.00 89.94 94 ILE A CA 1
ATOM 710 C C . ILE A 1 94 ? -11.298 -10.075 4.953 1.00 89.94 94 ILE A C 1
ATOM 712 O O . ILE A 1 94 ? -11.928 -9.361 5.735 1.00 89.94 94 ILE A O 1
ATOM 716 N N . THR A 1 95 ? -11.651 -10.198 3.671 1.00 89.81 95 THR A N 1
ATOM 717 C CA . THR A 1 95 ? -12.770 -9.444 3.082 1.00 89.81 95 THR A CA 1
ATOM 718 C C . THR A 1 95 ? -14.126 -9.897 3.622 1.00 89.81 95 THR A C 1
ATOM 720 O O . THR A 1 95 ? -15.003 -9.059 3.836 1.00 89.81 95 THR A O 1
ATOM 723 N N . ASN A 1 96 ? -14.300 -11.187 3.915 1.00 91.06 96 ASN A N 1
ATOM 724 C CA . ASN A 1 96 ? -15.504 -11.705 4.563 1.00 91.06 96 ASN A CA 1
ATOM 725 C C . ASN A 1 96 ? -15.595 -11.257 6.025 1.00 91.06 96 ASN A C 1
ATOM 727 O O . ASN A 1 96 ? -16.637 -10.747 6.431 1.00 91.06 96 ASN A O 1
ATOM 731 N N . ALA A 1 97 ? -14.496 -11.335 6.783 1.00 89.75 97 ALA A N 1
ATOM 732 C CA . ALA A 1 97 ? -14.456 -10.840 8.159 1.00 89.75 97 ALA A CA 1
ATOM 733 C C . ALA A 1 97 ? -14.793 -9.339 8.247 1.00 89.75 97 ALA A C 1
ATOM 735 O O . ALA A 1 97 ? -15.466 -8.908 9.183 1.00 89.75 97 ALA A O 1
ATOM 736 N N . ALA A 1 98 ? -14.383 -8.541 7.253 1.00 88.06 98 ALA A N 1
ATOM 737 C CA . ALA A 1 98 ? -14.745 -7.127 7.169 1.00 88.06 98 ALA A CA 1
ATOM 738 C C . ALA A 1 98 ? -16.236 -6.891 6.956 1.00 88.06 98 ALA A C 1
ATOM 740 O O . ALA A 1 98 ? -16.824 -6.065 7.654 1.00 88.06 98 ALA A O 1
ATOM 741 N N . LYS A 1 99 ? -16.857 -7.661 6.059 1.00 86.94 99 LYS A N 1
ATOM 742 C CA . LYS A 1 99 ? -18.304 -7.600 5.822 1.00 86.94 99 LYS A CA 1
ATOM 743 C C . LYS A 1 99 ? -19.103 -8.024 7.054 1.00 86.94 99 LYS A C 1
ATOM 745 O O . LYS A 1 99 ? -20.077 -7.368 7.401 1.00 86.94 99 LYS A O 1
ATOM 750 N N . GLU A 1 100 ? -18.692 -9.100 7.724 1.00 89.69 100 GLU A N 1
ATOM 751 C CA . GLU A 1 100 ? -19.362 -9.605 8.930 1.00 89.69 100 GLU A CA 1
ATOM 752 C C . GLU A 1 100 ? -19.210 -8.658 10.129 1.00 89.69 100 GLU A C 1
ATOM 754 O O . GLU A 1 100 ? -20.126 -8.526 10.940 1.00 89.69 100 GLU A O 1
ATOM 759 N N . GLY A 1 101 ? -18.058 -7.992 10.236 1.00 86.00 101 GLY A N 1
ATOM 760 C CA . GLY A 1 101 ? -17.712 -7.094 11.335 1.00 86.00 101 GLY A CA 1
ATOM 761 C C . GLY A 1 101 ? -18.056 -5.619 11.120 1.00 86.00 101 GLY A C 1
ATOM 762 O O . GLY A 1 101 ? -17.536 -4.797 11.875 1.00 86.00 101 GLY A O 1
ATOM 763 N N . ASP A 1 102 ? -18.847 -5.272 10.096 1.00 85.56 102 ASP A N 1
ATOM 764 C CA . ASP A 1 102 ? -19.188 -3.883 9.715 1.00 85.56 102 ASP A CA 1
ATOM 765 C C . ASP A 1 102 ? -17.951 -2.965 9.660 1.00 85.56 102 ASP A C 1
ATOM 767 O O . ASP A 1 102 ? -17.887 -1.877 10.234 1.00 85.56 102 ASP A O 1
ATOM 771 N N . SER A 1 103 ? -16.891 -3.481 9.042 1.00 87.00 103 SER A N 1
ATOM 772 C CA . SER A 1 103 ? -15.573 -2.863 9.002 1.00 87.00 103 SER A CA 1
ATOM 773 C C . SER A 1 103 ? -15.144 -2.611 7.562 1.00 87.00 103 SER A C 1
ATOM 775 O O . SER A 1 103 ? -15.522 -3.330 6.639 1.00 87.00 103 SER A O 1
ATOM 777 N N . PHE A 1 104 ? -14.308 -1.595 7.369 1.00 85.81 104 PHE A N 1
ATOM 778 C CA . PHE A 1 104 ? -13.868 -1.168 6.043 1.00 85.81 104 PHE A CA 1
ATOM 779 C C . PHE A 1 104 ? -12.410 -1.537 5.793 1.00 85.81 104 PHE A C 1
ATOM 781 O O . PHE A 1 104 ? -11.568 -1.434 6.688 1.00 85.81 104 PHE A O 1
ATOM 788 N N . ILE A 1 105 ? -12.109 -1.904 4.548 1.00 87.06 105 ILE A N 1
ATOM 789 C CA . ILE A 1 105 ? -10.746 -2.112 4.064 1.00 87.06 105 ILE A CA 1
ATOM 790 C C . ILE A 1 105 ? -10.526 -1.185 2.871 1.00 87.06 105 ILE A C 1
ATOM 792 O O . ILE A 1 105 ? -11.327 -1.162 1.939 1.00 87.06 105 ILE A O 1
ATOM 796 N N . PHE A 1 106 ? -9.425 -0.437 2.897 1.00 88.31 106 PHE A N 1
ATOM 797 C CA . PHE A 1 106 ? -9.056 0.489 1.832 1.00 88.31 106 PHE A CA 1
ATOM 798 C C . PHE A 1 106 ? -7.678 0.140 1.274 1.00 88.31 106 PHE A C 1
ATOM 800 O O . PHE A 1 106 ? -6.732 -0.079 2.031 1.00 88.31 106 PHE A O 1
ATOM 807 N N . HIS A 1 107 ? -7.559 0.142 -0.055 1.00 88.69 107 HIS A N 1
ATOM 808 C CA . HIS A 1 107 ? -6.325 -0.218 -0.763 1.00 88.69 107 HIS A CA 1
ATOM 809 C C . HIS A 1 107 ? -5.831 0.873 -1.719 1.00 88.69 107 HIS A C 1
ATOM 811 O O . HIS A 1 107 ? -4.898 0.616 -2.474 1.00 88.69 107 HIS A O 1
ATOM 817 N N . GLU A 1 108 ? -6.421 2.071 -1.685 1.00 91.62 108 GLU A N 1
ATOM 818 C CA . GLU A 1 108 ? -6.229 3.123 -2.697 1.00 91.62 108 GLU A CA 1
ATOM 819 C C . GLU A 1 108 ? -4.753 3.414 -2.993 1.00 91.62 108 GLU A C 1
ATOM 821 O O . GLU A 1 108 ? -4.314 3.365 -4.136 1.00 91.62 108 GLU A O 1
ATOM 826 N N 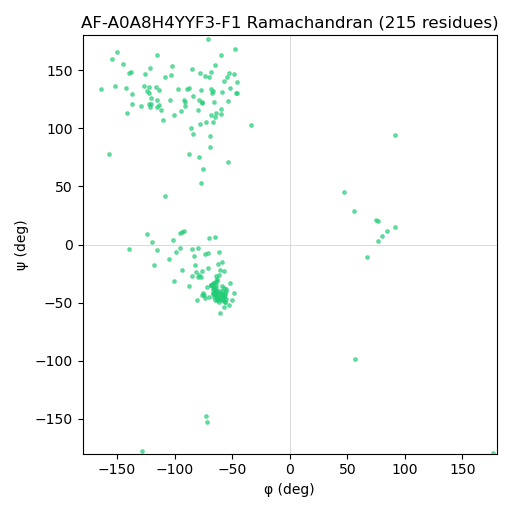. SER A 1 109 ? -3.936 3.588 -1.953 1.00 89.56 109 SER A N 1
ATOM 827 C CA . SER A 1 109 ? -2.516 3.903 -2.126 1.00 89.56 109 SER A CA 1
ATOM 828 C C . SER A 1 109 ? -1.661 2.754 -2.660 1.00 89.56 109 SER A C 1
ATOM 830 O O . SER A 1 109 ? -0.481 2.952 -2.947 1.00 89.56 109 SER A O 1
ATOM 832 N N . SER A 1 110 ? -2.222 1.551 -2.778 1.00 88.81 110 SER A N 1
ATOM 833 C CA . SER A 1 110 ? -1.500 0.355 -3.224 1.00 88.81 110 SER A CA 1
ATOM 834 C C . SER A 1 110 ? -1.320 0.324 -4.740 1.00 88.81 110 SER A C 1
ATOM 836 O O . SER A 1 110 ? -0.365 -0.275 -5.228 1.00 88.81 110 SER A O 1
ATOM 838 N N . VAL A 1 111 ? -2.213 0.976 -5.496 1.00 89.88 111 VAL A N 1
ATOM 839 C CA . VAL A 1 111 ? -2.199 0.992 -6.964 1.00 89.88 111 VAL A CA 1
ATOM 840 C C . VAL A 1 111 ? -2.483 2.404 -7.449 1.00 89.88 111 VAL A C 1
ATOM 842 O O . VAL A 1 111 ? -3.523 2.968 -7.156 1.00 89.88 111 VAL A O 1
ATOM 845 N N . GLY A 1 112 ? -1.560 2.994 -8.210 1.00 86.62 112 GLY A N 1
ATOM 846 C CA . GLY A 1 112 ? -1.736 4.366 -8.707 1.00 86.62 112 GLY A CA 1
ATOM 847 C C . GLY A 1 112 ? -1.415 5.467 -7.687 1.00 86.62 112 GLY A C 1
ATOM 848 O O . GLY A 1 112 ? -1.588 6.645 -7.997 1.00 86.62 112 GLY A O 1
ATOM 849 N N . ALA A 1 113 ? -0.876 5.113 -6.515 1.00 87.25 113 ALA A N 1
ATOM 850 C CA . ALA A 1 113 ? -0.451 6.038 -5.462 1.00 87.25 113 ALA A CA 1
ATOM 851 C C . ALA A 1 113 ? -1.575 6.976 -4.981 1.00 87.25 113 ALA A C 1
ATOM 853 O O . ALA A 1 113 ? -2.361 6.596 -4.128 1.00 87.25 113 ALA A O 1
ATOM 854 N N . GLY A 1 114 ? -1.635 8.214 -5.477 1.00 87.06 114 GLY A N 1
ATOM 855 C CA . GLY A 1 114 ? -2.688 9.174 -5.119 1.00 87.06 114 GLY A CA 1
ATOM 856 C C . GLY A 1 114 ? -3.860 9.222 -6.104 1.00 87.06 114 GLY A C 1
ATOM 857 O O . GLY A 1 114 ? -4.782 10.008 -5.904 1.00 87.06 114 GLY A O 1
ATOM 858 N N . MET A 1 115 ? -3.801 8.457 -7.196 1.00 91.06 115 MET A N 1
ATOM 859 C CA . MET A 1 115 ? -4.866 8.394 -8.194 1.00 91.06 115 MET A CA 1
ATOM 860 C C . MET A 1 115 ? -6.019 7.526 -7.669 1.00 91.06 115 MET A C 1
ATOM 862 O O . MET A 1 115 ? -5.731 6.418 -7.228 1.00 91.06 115 MET A O 1
ATOM 866 N N . PRO A 1 116 ? -7.287 7.974 -7.766 1.00 90.62 116 PRO A N 1
ATOM 867 C CA . PRO A 1 116 ? -8.452 7.223 -7.297 1.00 90.62 116 PRO A CA 1
ATOM 868 C C . PRO A 1 116 ? -8.801 6.075 -8.260 1.00 90.62 116 PRO A C 1
ATOM 870 O O . PRO A 1 116 ? -9.810 6.115 -8.953 1.00 90.62 116 PRO A O 1
ATOM 873 N N . ALA A 1 117 ? -7.920 5.089 -8.404 1.00 92.06 117 ALA A N 1
ATOM 874 C CA . ALA A 1 117 ? -8.122 3.969 -9.320 1.00 92.06 117 ALA A CA 1
ATOM 875 C C . ALA A 1 117 ? -8.898 2.820 -8.675 1.00 92.06 117 ALA A C 1
ATOM 877 O O . ALA A 1 117 ? -9.677 2.150 -9.352 1.00 92.06 117 ALA A O 1
ATOM 878 N N . ILE A 1 118 ? -8.675 2.579 -7.382 1.00 93.50 118 ILE A N 1
ATOM 879 C CA . ILE A 1 118 ? -9.264 1.441 -6.681 1.00 93.50 118 ILE A CA 1
ATOM 880 C C . ILE A 1 118 ? -10.706 1.739 -6.289 1.00 93.50 118 ILE A C 1
ATOM 882 O O . ILE A 1 118 ? -11.576 0.925 -6.580 1.00 93.50 118 ILE A O 1
ATOM 886 N N . SER A 1 119 ? -10.972 2.905 -5.703 1.00 92.94 119 SER A N 1
ATOM 887 C CA . SER A 1 119 ? -12.333 3.344 -5.359 1.00 92.94 119 SER A CA 1
ATOM 888 C C . SER A 1 119 ? -13.270 3.345 -6.565 1.00 92.94 119 SER A C 1
ATOM 890 O O . SER A 1 119 ? -14.343 2.762 -6.489 1.00 92.94 119 SER A O 1
ATOM 892 N N . ILE A 1 120 ? -12.841 3.897 -7.706 1.00 93.62 120 ILE A N 1
ATOM 893 C CA . ILE A 1 120 ? -13.645 3.886 -8.941 1.00 93.62 120 ILE A CA 1
ATOM 894 C C . ILE A 1 120 ? -13.966 2.451 -9.380 1.00 93.62 120 ILE A C 1
ATOM 896 O O . ILE A 1 120 ? -15.097 2.154 -9.758 1.00 93.62 120 ILE A O 1
ATOM 900 N N . LEU A 1 121 ? -12.983 1.549 -9.327 1.00 94.25 121 LEU A N 1
ATOM 901 C CA . LEU A 1 121 ? -13.187 0.147 -9.688 1.00 94.25 121 LEU A CA 1
ATOM 902 C C . LEU A 1 121 ? -14.161 -0.557 -8.731 1.00 94.25 121 LEU A C 1
ATOM 904 O O . LEU A 1 121 ? -15.005 -1.326 -9.183 1.00 94.25 121 LEU A O 1
ATOM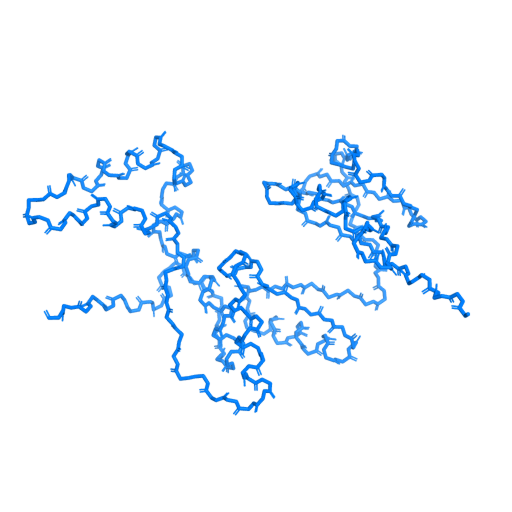 908 N N . GLN A 1 122 ? -14.040 -0.305 -7.426 1.00 92.69 122 GLN A N 1
ATOM 909 C CA . GLN A 1 122 ? -14.949 -0.846 -6.413 1.00 92.69 122 GLN A CA 1
ATOM 910 C C . GLN A 1 122 ? -16.377 -0.350 -6.639 1.00 92.69 122 GLN A C 1
ATOM 912 O O . GLN A 1 122 ? -17.286 -1.171 -6.693 1.00 92.69 122 GLN A O 1
ATOM 917 N N . GLU A 1 123 ? -16.561 0.955 -6.857 1.00 94.06 123 GLU A N 1
ATOM 918 C CA . GLU A 1 123 ? -17.870 1.555 -7.137 1.00 94.06 123 GLU A CA 1
ATOM 919 C C . GLU A 1 123 ? -18.533 0.915 -8.362 1.00 94.06 123 GLU A C 1
ATOM 921 O O . GLU A 1 123 ? -19.692 0.524 -8.277 1.00 94.06 123 GLU A O 1
ATOM 926 N N . MET A 1 124 ? -17.796 0.729 -9.465 1.00 94.94 124 MET A N 1
ATOM 927 C CA . MET A 1 124 ? -18.301 0.047 -10.667 1.00 94.94 124 MET A CA 1
ATOM 928 C C . MET A 1 124 ? -18.816 -1.365 -10.352 1.00 94.94 124 MET A C 1
ATOM 930 O O . MET A 1 124 ? -19.941 -1.721 -10.714 1.00 94.94 124 MET A O 1
ATOM 934 N N . VAL A 1 125 ? -18.015 -2.166 -9.639 1.00 93.44 125 VAL A N 1
ATOM 935 C CA . VAL A 1 125 ? -18.389 -3.536 -9.248 1.00 93.44 125 VAL A CA 1
ATOM 936 C C . VAL A 1 125 ? -19.610 -3.528 -8.323 1.00 93.44 125 VAL A C 1
ATOM 938 O O . VAL A 1 125 ? -20.528 -4.327 -8.504 1.00 93.44 125 VAL A O 1
ATOM 941 N N . GLU A 1 126 ? -19.661 -2.610 -7.358 1.00 92.31 126 GLU A N 1
ATOM 942 C CA . GLU A 1 126 ? -20.782 -2.457 -6.424 1.00 92.31 126 GLU A CA 1
ATOM 943 C C . GLU A 1 126 ? -22.077 -2.019 -7.122 1.00 92.31 126 GLU A C 1
ATOM 945 O O . GLU A 1 126 ? -23.162 -2.462 -6.738 1.00 92.31 126 GLU A O 1
ATOM 950 N N . THR A 1 127 ? -21.986 -1.203 -8.178 1.00 95.75 127 THR A N 1
ATOM 951 C CA . THR A 1 127 ? -23.140 -0.808 -8.999 1.00 95.75 127 THR A CA 1
ATOM 952 C C . THR A 1 127 ? -23.562 -1.863 -10.022 1.00 95.75 127 THR A C 1
ATOM 954 O O . THR A 1 127 ? -24.582 -1.687 -10.691 1.00 95.75 127 THR A O 1
ATOM 957 N N . GLY A 1 128 ? -22.834 -2.980 -10.108 1.00 95.19 128 GLY A N 1
ATOM 958 C CA . GLY A 1 128 ? -23.163 -4.123 -10.958 1.00 95.19 128 GLY A CA 1
ATOM 959 C C . GLY A 1 128 ? -22.545 -4.086 -12.357 1.00 95.19 128 GLY A C 1
ATOM 960 O O . GLY A 1 128 ? -22.987 -4.851 -13.216 1.00 95.19 128 GLY A O 1
ATOM 961 N N . ASP A 1 129 ? -21.549 -3.231 -12.601 1.00 95.88 129 ASP A N 1
ATOM 962 C CA . ASP A 1 129 ? -20.784 -3.262 -13.847 1.00 95.88 129 ASP A CA 1
ATOM 963 C C . ASP A 1 129 ? -19.887 -4.506 -13.908 1.00 95.88 129 ASP A C 1
ATOM 965 O O . ASP A 1 129 ? -19.288 -4.936 -12.920 1.00 95.88 129 ASP A O 1
ATOM 969 N N . G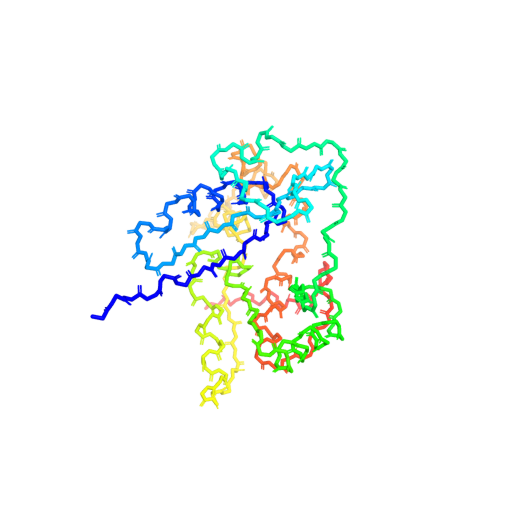LU A 1 130 ? -19.743 -5.065 -15.110 1.00 93.19 130 GLU A N 1
ATOM 970 C CA . GLU A 1 130 ? -18.816 -6.162 -15.376 1.00 93.19 130 GLU A CA 1
ATOM 971 C C . GLU A 1 130 ? -17.480 -5.613 -15.890 1.00 93.19 130 GLU A C 1
ATOM 973 O O . GLU A 1 130 ? -17.379 -5.047 -16.985 1.00 93.19 130 GLU A O 1
ATOM 978 N N . ILE A 1 131 ? -16.419 -5.803 -15.106 1.00 92.75 131 ILE A N 1
ATOM 979 C CA . ILE A 1 131 ? -15.078 -5.349 -15.474 1.00 92.75 131 ILE A CA 1
ATOM 980 C C . ILE A 1 131 ? -14.474 -6.308 -16.498 1.00 92.75 131 ILE A C 1
ATOM 982 O O . ILE A 1 131 ? -13.986 -7.385 -16.170 1.00 92.75 131 ILE A O 1
ATOM 986 N N . THR A 1 132 ? -14.455 -5.884 -17.759 1.00 91.19 132 THR A N 1
ATOM 987 C CA . THR A 1 132 ? -13.917 -6.706 -18.856 1.00 91.19 132 THR A CA 1
ATOM 988 C C . THR A 1 132 ? -12.402 -6.587 -19.023 1.00 91.19 132 THR A C 1
ATOM 990 O O . THR A 1 132 ? -11.767 -7.502 -19.551 1.00 91.19 132 THR A O 1
ATOM 993 N N . ARG A 1 133 ? -11.800 -5.454 -18.628 1.00 89.56 133 ARG A N 1
ATOM 994 C CA . ARG A 1 133 ? -10.371 -5.180 -18.845 1.00 89.56 133 ARG A CA 1
ATOM 995 C C . ARG A 1 133 ? -9.859 -4.027 -17.985 1.00 89.56 133 ARG A C 1
ATOM 997 O O . ARG A 1 133 ? -10.441 -2.947 -17.993 1.00 89.56 133 ARG A O 1
ATOM 1004 N N . VAL A 1 134 ? -8.708 -4.231 -17.344 1.00 88.06 134 VAL A N 1
ATOM 1005 C CA . VAL A 1 134 ? -7.935 -3.183 -16.658 1.00 88.06 134 VAL A CA 1
ATOM 1006 C C . VAL A 1 134 ? -6.552 -3.117 -17.288 1.00 88.06 134 VAL A C 1
ATOM 1008 O O . VAL A 1 134 ? -5.860 -4.128 -17.382 1.00 88.06 134 VAL A O 1
ATOM 1011 N N . GLU A 1 135 ? -6.142 -1.930 -17.724 1.00 89.94 135 GLU A N 1
ATOM 1012 C CA . GLU A 1 135 ? -4.818 -1.701 -18.298 1.00 89.94 135 GLU A CA 1
ATOM 1013 C C . GLU A 1 135 ? -4.208 -0.406 -17.804 1.00 89.94 135 GLU A C 1
ATOM 1015 O O . GLU A 1 135 ? -4.901 0.582 -17.575 1.00 89.94 135 GLU A O 1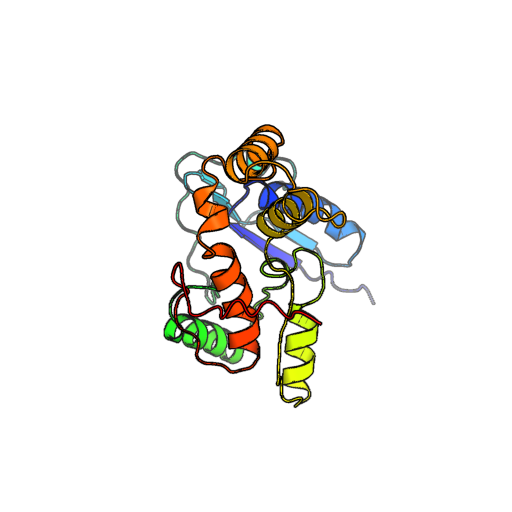
ATOM 1020 N N . GLY A 1 136 ? -2.885 -0.401 -17.700 1.00 88.12 136 GLY A N 1
ATOM 1021 C CA . GLY A 1 136 ? -2.154 0.778 -17.289 1.00 88.12 136 GLY A CA 1
ATOM 1022 C C . GLY A 1 136 ? -0.664 0.521 -17.160 1.00 88.12 136 GLY A C 1
ATOM 1023 O O . GLY A 1 136 ? -0.161 -0.579 -17.396 1.00 88.12 136 GLY A O 1
ATOM 1024 N N . VAL A 1 137 ? 0.039 1.577 -16.768 1.00 89.44 137 VAL A N 1
ATOM 1025 C CA . VAL A 1 137 ? 1.455 1.530 -16.419 1.00 89.44 137 VAL A CA 1
ATOM 1026 C C . VAL A 1 137 ? 1.558 1.499 -14.900 1.00 89.44 137 VAL A C 1
ATOM 1028 O O . VAL A 1 137 ? 1.242 2.477 -14.230 1.00 89.44 137 VAL A O 1
ATOM 1031 N N . PHE A 1 138 ? 2.001 0.366 -14.357 1.00 89.44 138 PHE A N 1
ATOM 1032 C CA . PHE A 1 138 ? 2.016 0.119 -12.909 1.00 89.44 138 PHE A CA 1
ATOM 1033 C C . PHE A 1 138 ? 3.387 0.360 -12.252 1.00 89.44 138 PHE A C 1
ATOM 1035 O O . PHE A 1 138 ? 3.495 0.341 -11.026 1.00 89.44 138 PHE A O 1
ATOM 1042 N N . SER A 1 139 ? 4.434 0.630 -13.040 1.00 90.31 139 SER A N 1
ATOM 1043 C CA . SER A 1 139 ? 5.783 0.925 -12.539 1.00 90.31 139 SER A CA 1
ATOM 1044 C C . SER A 1 139 ? 6.334 2.209 -13.151 1.00 90.31 139 SER A C 1
ATOM 1046 O O . SER A 1 139 ? 6.533 2.302 -14.366 1.00 90.31 139 SER A O 1
ATOM 1048 N N . GLY A 1 140 ? 6.620 3.185 -12.286 1.00 90.44 140 GLY A N 1
ATOM 1049 C CA . GLY A 1 140 ? 7.310 4.415 -12.667 1.00 90.44 140 GLY A CA 1
ATOM 1050 C C . GLY A 1 140 ? 8.733 4.138 -13.154 1.00 90.44 140 GLY A C 1
ATOM 1051 O O . GLY A 1 140 ? 9.122 4.657 -14.200 1.00 90.44 140 GLY A O 1
ATOM 1052 N N . THR A 1 141 ? 9.465 3.254 -12.466 1.00 91.44 141 THR A N 1
ATOM 1053 C CA . THR A 1 141 ? 10.824 2.838 -12.837 1.00 91.44 141 THR A CA 1
ATOM 1054 C C . THR A 1 141 ? 10.865 2.258 -14.246 1.00 91.44 141 THR A C 1
ATOM 1056 O O . THR A 1 141 ? 11.610 2.740 -15.100 1.00 91.44 141 THR A O 1
ATOM 1059 N N . MET A 1 142 ? 10.020 1.262 -14.537 1.00 90.31 142 MET A N 1
ATOM 1060 C CA . MET A 1 142 ? 9.986 0.653 -15.868 1.00 90.31 142 MET A CA 1
ATOM 1061 C C . MET A 1 142 ? 9.531 1.651 -16.933 1.00 90.31 142 MET A C 1
ATOM 1063 O O . MET A 1 142 ? 10.113 1.689 -18.014 1.00 90.31 142 MET A O 1
ATOM 1067 N N . SER A 1 143 ? 8.538 2.496 -16.631 1.00 89.88 143 SER A N 1
ATOM 1068 C CA . SER A 1 143 ? 8.100 3.549 -17.552 1.00 89.88 143 SER A CA 1
ATOM 1069 C C . SER A 1 143 ? 9.245 4.490 -17.914 1.00 89.88 143 SER A C 1
ATOM 1071 O O . SER A 1 143 ? 9.435 4.801 -19.087 1.00 89.88 143 SER A O 1
ATOM 1073 N N . HIS A 1 144 ? 10.027 4.924 -16.923 1.00 89.75 144 HIS A N 1
ATOM 1074 C CA . HIS A 1 144 ? 11.189 5.778 -17.132 1.00 89.75 144 HIS A CA 1
ATOM 1075 C C . HIS A 1 144 ? 12.252 5.072 -17.982 1.00 89.75 144 HIS A C 1
ATOM 1077 O O . HIS A 1 144 ? 12.746 5.643 -18.953 1.00 89.75 144 HIS A O 1
ATOM 1083 N N . LEU A 1 145 ? 12.582 3.819 -17.663 1.00 89.62 145 LEU A N 1
ATOM 1084 C CA . LEU A 1 145 ? 13.573 3.043 -18.409 1.00 89.62 145 LEU A CA 1
ATOM 1085 C C . LEU A 1 145 ? 13.163 2.839 -19.869 1.00 89.62 145 LEU A C 1
ATOM 1087 O O . LEU A 1 145 ? 13.951 3.129 -20.766 1.00 89.62 145 LEU A O 1
ATOM 1091 N N . PHE A 1 146 ? 11.931 2.394 -20.125 1.00 87.88 146 PHE A N 1
ATOM 1092 C CA . PHE A 1 146 ? 11.444 2.181 -21.487 1.00 87.88 146 PHE A CA 1
ATOM 1093 C C . PHE A 1 146 ? 11.320 3.483 -22.266 1.00 87.88 146 PHE A C 1
ATOM 1095 O O . PHE A 1 146 ? 11.657 3.497 -23.445 1.00 87.88 146 PHE A O 1
ATOM 1102 N N . HIS A 1 147 ? 10.904 4.575 -21.624 1.00 85.62 147 HIS A N 1
ATOM 1103 C CA . HIS A 1 147 ? 10.850 5.884 -22.268 1.00 85.62 147 HIS A CA 1
ATOM 1104 C C . HIS A 1 147 ? 12.238 6.357 -22.726 1.00 85.62 147 HIS A C 1
ATOM 1106 O O . HIS A 1 147 ? 12.391 6.810 -23.855 1.00 85.62 147 HIS A O 1
ATOM 1112 N N . ASN A 1 148 ? 13.261 6.213 -21.879 1.00 83.50 148 ASN A N 1
ATOM 1113 C CA . ASN A 1 148 ? 14.624 6.640 -22.212 1.00 83.50 148 ASN A CA 1
ATOM 1114 C C . ASN A 1 148 ? 15.353 5.669 -23.153 1.00 83.50 148 ASN A C 1
ATOM 1116 O O . ASN A 1 148 ? 16.233 6.081 -23.907 1.00 83.50 148 ASN A O 1
ATOM 1120 N N . TYR A 1 149 ? 15.002 4.383 -23.117 1.00 83.56 149 TYR A N 1
ATOM 1121 C CA . TYR A 1 149 ? 15.543 3.382 -24.031 1.00 83.56 149 TYR A CA 1
ATOM 1122 C C . TYR A 1 149 ? 14.910 3.476 -25.429 1.00 83.56 149 TYR A C 1
ATOM 1124 O O . TYR A 1 149 ? 15.605 3.412 -26.442 1.00 83.56 149 TYR A O 1
ATOM 1132 N N . SER A 1 150 ? 13.589 3.657 -25.494 1.00 71.69 150 SER A N 1
ATOM 1133 C CA . SER A 1 150 ? 12.819 3.769 -26.732 1.00 71.69 150 SER A CA 1
ATOM 1134 C C . SER A 1 150 ? 12.790 5.218 -27.218 1.00 71.69 150 SER A C 1
ATOM 1136 O O . SER A 1 150 ? 11.793 5.921 -27.071 1.00 71.69 150 SER A O 1
ATOM 1138 N N . THR A 1 151 ? 13.873 5.683 -27.835 1.00 61.81 151 THR A N 1
ATOM 1139 C CA . THR A 1 151 ? 13.865 6.972 -28.537 1.00 61.81 151 THR A CA 1
ATOM 1140 C C . THR A 1 151 ? 12.941 6.905 -29.762 1.00 61.81 151 THR A C 1
ATOM 1142 O O . THR A 1 151 ? 13.030 6.004 -30.595 1.00 61.81 151 THR A O 1
ATOM 1145 N N . THR A 1 152 ? 12.065 7.901 -29.920 1.00 52.19 152 THR A N 1
ATOM 1146 C CA . THR A 1 152 ? 11.112 8.048 -31.045 1.00 52.19 152 THR A CA 1
ATOM 1147 C C . THR A 1 152 ? 11.794 8.182 -32.421 1.00 52.19 152 THR A C 1
ATOM 1149 O O . THR A 1 152 ? 11.128 8.204 -33.452 1.00 52.19 152 THR A O 1
ATOM 1152 N N . SER A 1 153 ? 13.126 8.283 -32.462 1.00 54.03 153 SER A N 1
ATOM 1153 C CA . SER A 1 153 ? 13.906 8.707 -33.631 1.00 54.03 153 SER A CA 1
ATOM 1154 C C . SER A 1 153 ? 14.566 7.575 -34.428 1.00 54.03 153 SER A C 1
ATOM 1156 O O . SER A 1 153 ? 15.338 7.873 -35.335 1.00 54.03 153 SER A O 1
ATOM 1158 N N . GLY A 1 154 ? 14.360 6.296 -34.097 1.00 52.25 154 GLY A N 1
ATOM 1159 C CA . GLY A 1 154 ? 14.957 5.160 -34.831 1.00 52.25 154 GLY A CA 1
ATOM 1160 C C . GLY A 1 154 ? 16.487 5.020 -34.721 1.00 52.25 154 GLY A C 1
ATOM 1161 O O . GLY A 1 154 ? 17.035 3.978 -35.068 1.00 52.25 154 GLY A O 1
ATOM 1162 N N . ASN A 1 155 ? 17.182 6.022 -34.180 1.00 52.56 155 ASN A N 1
ATOM 1163 C CA . ASN A 1 155 ? 18.547 5.894 -33.695 1.00 52.56 155 ASN A CA 1
ATOM 1164 C C . ASN A 1 155 ? 18.483 5.248 -32.324 1.00 52.56 155 ASN A C 1
ATOM 1166 O O . ASN A 1 155 ? 17.926 5.856 -31.412 1.00 52.56 155 ASN A O 1
ATOM 1170 N N . SER A 1 156 ? 19.039 4.041 -32.213 1.00 55.66 156 SER A N 1
ATOM 1171 C CA . SER A 1 156 ? 19.172 3.269 -30.979 1.00 55.66 156 SER A CA 1
ATOM 1172 C C . SER A 1 156 ? 19.396 4.199 -29.790 1.00 55.66 156 SER A C 1
ATOM 1174 O O . SER A 1 156 ? 20.505 4.716 -29.612 1.00 55.66 156 SER A O 1
ATOM 1176 N N . GLY A 1 157 ? 18.335 4.421 -28.998 1.00 56.09 157 GLY A N 1
ATOM 1177 C CA . GLY A 1 157 ? 18.483 4.885 -27.626 1.00 56.09 157 GLY A CA 1
ATOM 1178 C C . GLY A 1 157 ? 19.575 4.032 -26.996 1.00 56.09 157 GLY A C 1
ATOM 1179 O O . GLY A 1 157 ? 19.730 2.866 -27.371 1.00 56.09 157 GLY A O 1
ATOM 1180 N N . GLY A 1 158 ? 20.437 4.657 -26.195 1.00 67.06 158 GLY A N 1
ATOM 1181 C CA . GLY A 1 158 ? 21.705 4.065 -25.768 1.00 67.06 158 GLY A CA 1
ATOM 1182 C C . GLY A 1 158 ? 21.585 2.624 -25.252 1.00 67.06 158 GLY A C 1
ATOM 1183 O O . GLY A 1 158 ? 20.504 2.099 -24.999 1.00 67.06 158 GLY A O 1
ATOM 1184 N N . ASN A 1 159 ? 22.722 1.949 -25.080 1.00 84.50 159 ASN A N 1
ATOM 1185 C CA . ASN A 1 159 ? 22.743 0.580 -24.562 1.00 84.50 159 ASN A CA 1
ATOM 1186 C C . ASN A 1 159 ? 21.836 0.440 -23.316 1.00 84.50 159 ASN A C 1
ATOM 1188 O O . ASN A 1 159 ? 21.971 1.227 -22.384 1.00 84.50 159 ASN A O 1
ATOM 1192 N N . TRP A 1 160 ? 20.956 -0.570 -23.276 1.00 86.88 160 TRP A N 1
ATOM 1193 C CA . TRP A 1 160 ? 20.029 -0.810 -22.156 1.00 86.88 160 TRP A CA 1
ATOM 1194 C C . TRP A 1 160 ? 20.723 -0.773 -20.788 1.00 86.88 160 TRP A C 1
ATOM 1196 O O . TRP A 1 160 ? 20.227 -0.168 -19.841 1.00 86.88 160 TRP A O 1
ATOM 1206 N N . SER A 1 161 ? 21.916 -1.368 -20.693 1.00 89.62 161 SER A N 1
ATOM 1207 C CA . SER A 1 161 ? 22.707 -1.367 -19.457 1.00 89.62 161 SER A CA 1
ATOM 1208 C C . SER A 1 161 ? 23.130 0.037 -19.018 1.00 89.62 161 SER A C 1
ATOM 1210 O O . SER A 1 161 ? 23.234 0.294 -17.821 1.00 89.62 161 SER A O 1
ATOM 1212 N N . GLU A 1 162 ? 23.345 0.948 -19.966 1.00 89.12 162 GLU A N 1
ATOM 1213 C CA . GLU A 1 162 ? 23.657 2.346 -19.691 1.00 89.12 162 GLU A CA 1
ATOM 1214 C C . GLU A 1 162 ? 22.408 3.097 -19.221 1.00 89.12 162 GLU A C 1
ATOM 1216 O O . GLU A 1 162 ? 22.476 3.785 -18.209 1.00 89.12 162 GLU A O 1
ATOM 1221 N N . THR A 1 163 ? 21.249 2.892 -19.857 1.00 89.88 163 THR A N 1
ATOM 1222 C CA . THR A 1 163 ? 19.970 3.467 -19.400 1.00 89.88 163 THR A CA 1
ATOM 1223 C C . THR A 1 163 ? 19.642 3.048 -17.965 1.00 89.88 163 THR A C 1
ATOM 1225 O O . THR A 1 163 ? 19.306 3.891 -17.134 1.00 89.88 163 THR A O 1
ATOM 1228 N N . VAL A 1 164 ? 19.806 1.761 -17.637 1.00 91.81 164 VAL A N 1
ATOM 1229 C CA . VAL A 1 164 ? 19.600 1.252 -16.270 1.00 91.81 164 VAL A CA 1
ATOM 1230 C C . VAL A 1 164 ? 20.605 1.864 -15.293 1.00 91.81 164 VAL A C 1
ATOM 1232 O O . VAL A 1 164 ? 20.231 2.270 -14.194 1.00 91.81 164 VAL A O 1
ATOM 1235 N N . ARG A 1 165 ? 21.880 1.983 -15.685 1.00 92.00 165 ARG A N 1
ATOM 1236 C CA . ARG A 1 165 ? 22.919 2.610 -14.855 1.00 92.00 165 ARG A CA 1
ATOM 1237 C C . ARG A 1 165 ? 22.614 4.081 -14.576 1.00 92.00 165 ARG A C 1
ATOM 1239 O O . ARG A 1 165 ? 22.780 4.527 -13.445 1.00 92.00 165 ARG A O 1
ATOM 1246 N N . GLN A 1 166 ? 22.150 4.820 -15.579 1.00 91.31 166 GLN A N 1
ATOM 1247 C CA . GLN A 1 166 ? 21.755 6.219 -15.436 1.00 91.31 166 GLN A CA 1
ATOM 1248 C C . GLN A 1 166 ? 20.553 6.368 -14.504 1.00 91.31 166 GLN A C 1
ATOM 1250 O O . GLN A 1 166 ? 20.613 7.166 -13.572 1.00 91.31 166 GLN A O 1
ATOM 1255 N N . ALA A 1 167 ? 19.508 5.558 -14.691 1.00 92.56 167 ALA A N 1
ATOM 1256 C CA . ALA A 1 167 ? 18.340 5.558 -13.814 1.00 92.56 167 ALA A CA 1
ATOM 1257 C C . ALA A 1 167 ? 18.722 5.261 -12.356 1.00 92.56 167 ALA A C 1
ATOM 1259 O O . ALA A 1 167 ? 18.293 5.977 -11.452 1.00 92.56 167 ALA A O 1
ATOM 1260 N N . LYS A 1 168 ? 19.605 4.280 -12.131 1.00 94.31 168 LYS A N 1
ATOM 1261 C CA . LYS A 1 168 ? 20.145 3.973 -10.801 1.00 94.31 168 LYS A CA 1
ATOM 1262 C C . LYS A 1 168 ? 20.893 5.158 -10.192 1.00 94.31 168 LYS A C 1
ATOM 1264 O O . LYS A 1 168 ? 20.657 5.506 -9.040 1.00 94.31 168 LYS A O 1
ATOM 1269 N N . ASN A 1 169 ? 21.777 5.799 -10.958 1.00 93.81 169 ASN A N 1
ATOM 1270 C CA . ASN A 1 169 ? 22.547 6.955 -10.487 1.00 93.81 169 ASN A CA 1
ATOM 1271 C C . ASN A 1 169 ? 21.655 8.153 -10.125 1.00 93.81 169 ASN A C 1
ATOM 1273 O O . ASN A 1 169 ? 22.012 8.938 -9.251 1.00 93.81 169 ASN A O 1
ATOM 1277 N N . LEU A 1 170 ? 20.507 8.290 -10.791 1.00 92.94 170 LEU A N 1
ATOM 1278 C CA . LEU A 1 170 ? 19.506 9.324 -10.524 1.00 92.94 170 LEU A CA 1
ATOM 1279 C C . LEU A 1 170 ? 18.522 8.943 -9.402 1.00 92.94 170 LEU A C 1
ATOM 1281 O O . LEU A 1 170 ? 17.684 9.764 -9.040 1.00 92.94 170 LEU A O 1
ATOM 1285 N N . GLY A 1 171 ? 18.617 7.728 -8.851 1.00 93.25 171 GLY A N 1
ATOM 1286 C CA . GLY A 1 171 ? 17.721 7.241 -7.799 1.00 93.25 171 GLY A CA 1
ATOM 1287 C C . GLY A 1 171 ? 16.323 6.854 -8.290 1.00 93.25 171 GLY A C 1
ATOM 1288 O O . GLY A 1 171 ? 15.392 6.835 -7.494 1.00 93.25 171 GLY A O 1
ATOM 1289 N N . TYR A 1 172 ? 16.157 6.565 -9.586 1.00 91.94 172 TYR A N 1
ATOM 1290 C CA . TYR A 1 172 ? 14.887 6.092 -10.155 1.00 91.94 172 TYR A CA 1
ATOM 1291 C C . TYR A 1 172 ? 14.665 4.585 -10.007 1.00 91.94 172 TYR A C 1
ATOM 1293 O O . TYR A 1 172 ? 13.580 4.118 -10.329 1.00 91.94 172 TYR A O 1
ATOM 1301 N N . THR A 1 173 ? 15.678 3.829 -9.585 1.00 92.69 173 THR A N 1
ATOM 1302 C CA . THR A 1 173 ? 15.571 2.392 -9.301 1.00 92.69 173 THR A CA 1
ATOM 1303 C C . THR A 1 173 ? 15.811 2.144 -7.821 1.00 92.69 173 THR A C 1
ATOM 1305 O O . THR A 1 173 ? 16.462 2.949 -7.148 1.00 92.69 173 THR A O 1
ATOM 1308 N N . GLU A 1 174 ? 15.420 0.967 -7.352 1.00 90.44 174 GLU A N 1
ATOM 1309 C CA . GLU A 1 174 ? 15.906 0.425 -6.088 1.00 90.44 174 GLU A CA 1
ATOM 1310 C C . GLU A 1 174 ? 17.445 0.259 -6.094 1.00 90.44 174 GLU A C 1
ATOM 1312 O O . GLU A 1 174 ? 18.084 0.265 -7.165 1.00 90.44 174 GLU A O 1
ATOM 1317 N N . PRO A 1 175 ? 18.093 0.102 -4.916 1.00 90.62 175 PRO A N 1
ATOM 1318 C CA . PRO A 1 175 ? 19.535 -0.136 -4.825 1.00 90.62 175 PRO A CA 1
ATOM 1319 C C . PRO A 1 175 ? 20.013 -1.303 -5.700 1.00 90.62 175 PRO A C 1
ATOM 1321 O O . PRO A 1 175 ? 21.124 -1.257 -6.249 1.00 90.62 175 PRO A O 1
ATOM 1324 N N . ASP A 1 176 ? 19.163 -2.319 -5.863 1.00 91.88 176 ASP A N 1
ATOM 1325 C CA . ASP A 1 176 ? 19.283 -3.365 -6.869 1.00 91.88 176 ASP A CA 1
ATOM 1326 C C . ASP A 1 176 ? 18.176 -3.224 -7.935 1.00 91.88 176 ASP A C 1
ATOM 1328 O O . ASP A 1 176 ? 17.029 -3.581 -7.679 1.00 91.88 176 ASP A O 1
ATOM 1332 N N . PRO A 1 177 ? 18.497 -2.774 -9.165 1.00 89.69 177 PRO A N 1
ATOM 1333 C CA . PRO A 1 177 ? 17.503 -2.594 -10.228 1.00 89.69 177 PRO A CA 1
ATOM 1334 C C . PRO A 1 177 ? 16.735 -3.866 -10.615 1.00 89.69 177 PRO A C 1
ATOM 1336 O O . PRO A 1 177 ? 15.733 -3.791 -11.323 1.00 89.69 177 PRO A O 1
ATOM 1339 N N . ARG A 1 178 ? 17.210 -5.053 -10.213 1.00 88.75 178 ARG A N 1
ATOM 1340 C CA . ARG A 1 178 ? 16.500 -6.316 -10.455 1.00 88.75 178 ARG A CA 1
ATOM 1341 C C . ARG A 1 178 ? 15.163 -6.376 -9.726 1.00 88.75 178 ARG A C 1
ATOM 1343 O O . ARG A 1 178 ? 14.273 -7.066 -10.216 1.00 88.75 178 ARG A O 1
ATOM 1350 N N . ASP A 1 179 ? 15.023 -5.661 -8.616 1.00 87.31 179 ASP A N 1
ATOM 1351 C CA . ASP A 1 179 ? 13.790 -5.633 -7.831 1.00 87.31 179 ASP A CA 1
ATOM 1352 C C . ASP A 1 179 ? 12.660 -4.918 -8.588 1.00 87.31 179 ASP A C 1
ATOM 1354 O O . ASP A 1 179 ? 11.522 -5.379 -8.569 1.00 87.31 179 ASP A O 1
ATOM 1358 N N . ASP A 1 180 ? 12.988 -3.879 -9.364 1.00 87.44 180 ASP A N 1
ATOM 1359 C CA . ASP A 1 180 ? 12.050 -3.230 -10.287 1.00 87.44 180 ASP A CA 1
ATOM 1360 C C . ASP A 1 180 ? 11.799 -4.070 -11.554 1.00 87.44 180 ASP A C 1
ATOM 1362 O O . ASP A 1 180 ? 10.677 -4.165 -12.057 1.00 87.44 180 ASP A O 1
ATOM 1366 N N . LEU A 1 181 ? 12.864 -4.656 -12.113 1.00 88.12 181 LEU A N 1
ATOM 1367 C CA . LEU A 1 181 ? 12.848 -5.273 -13.446 1.00 88.12 181 LEU A CA 1
ATOM 1368 C C . LEU A 1 181 ? 12.288 -6.698 -13.480 1.00 88.12 181 LEU A C 1
ATOM 1370 O O . LEU A 1 181 ? 11.943 -7.187 -14.555 1.00 88.12 181 LEU A O 1
ATOM 1374 N N . ASN A 1 182 ? 12.203 -7.381 -12.338 1.00 87.38 182 ASN A N 1
ATOM 1375 C CA . ASN A 1 182 ? 11.656 -8.738 -12.262 1.00 87.38 182 ASN A CA 1
ATOM 1376 C C . ASN A 1 182 ? 10.117 -8.789 -12.411 1.00 87.38 182 ASN A C 1
ATOM 1378 O O . ASN A 1 182 ? 9.549 -9.877 -12.528 1.00 87.38 182 ASN A O 1
ATOM 1382 N N . GLY A 1 183 ? 9.448 -7.629 -12.413 1.00 86.44 183 GLY A N 1
ATOM 1383 C CA . GLY A 1 183 ? 8.006 -7.495 -12.620 1.00 86.44 183 GLY A CA 1
ATOM 1384 C C . GLY A 1 183 ? 7.132 -7.869 -11.419 1.00 86.44 183 GLY A C 1
ATOM 1385 O O . GLY A 1 183 ? 5.909 -7.802 -11.536 1.00 86.44 183 GLY A O 1
ATOM 1386 N N . LEU A 1 184 ? 7.710 -8.230 -10.270 1.00 87.69 184 LEU A N 1
ATOM 1387 C CA . LEU A 1 184 ? 6.955 -8.619 -9.077 1.00 87.69 184 LEU A CA 1
ATOM 1388 C C . LEU A 1 184 ? 6.118 -7.458 -8.528 1.00 87.69 184 LEU A C 1
ATOM 1390 O O . LEU A 1 184 ? 4.939 -7.650 -8.255 1.00 87.69 184 LEU A O 1
ATOM 1394 N N . ASP A 1 185 ? 6.683 -6.251 -8.436 1.00 87.25 185 ASP A N 1
ATOM 1395 C CA . ASP A 1 185 ? 5.947 -5.048 -8.007 1.00 87.25 185 ASP A CA 1
ATOM 1396 C C . ASP A 1 185 ? 4.713 -4.787 -8.894 1.00 87.25 185 ASP A C 1
ATOM 1398 O O . ASP A 1 185 ? 3.616 -4.513 -8.406 1.00 87.25 185 ASP A O 1
ATOM 1402 N N . VAL A 1 186 ? 4.857 -4.965 -10.210 1.00 89.44 186 VAL A N 1
ATOM 1403 C CA . VAL A 1 186 ? 3.738 -4.854 -11.155 1.00 89.44 186 VAL A CA 1
ATOM 1404 C C . VAL A 1 186 ? 2.711 -5.957 -10.931 1.00 89.44 186 VAL A C 1
ATOM 1406 O O . VAL A 1 186 ? 1.517 -5.667 -10.888 1.00 89.44 186 VAL A O 1
ATOM 1409 N N . ALA A 1 187 ? 3.148 -7.204 -10.759 1.00 89.56 187 ALA A N 1
ATOM 1410 C CA . ALA A 1 187 ? 2.251 -8.324 -10.496 1.00 89.56 187 ALA A CA 1
ATOM 1411 C C . ALA A 1 187 ? 1.447 -8.110 -9.200 1.00 89.56 187 ALA A C 1
ATOM 1413 O O . ALA A 1 187 ? 0.229 -8.297 -9.196 1.00 89.56 187 ALA A O 1
ATOM 1414 N N . CYS A 1 188 ? 2.090 -7.623 -8.135 1.00 89.50 188 CYS A N 1
ATOM 1415 C CA . CYS A 1 188 ? 1.437 -7.210 -6.892 1.00 89.50 188 CYS A CA 1
ATOM 1416 C C . CYS A 1 188 ? 0.357 -6.149 -7.139 1.00 89.50 188 CYS A C 1
ATOM 1418 O O . CYS A 1 188 ? -0.785 -6.313 -6.710 1.00 89.50 188 CYS A O 1
ATOM 1420 N N . LYS A 1 189 ? 0.687 -5.088 -7.884 1.00 91.00 189 LYS A N 1
ATOM 1421 C CA . LYS A 1 189 ? -0.247 -3.992 -8.186 1.00 91.00 189 LYS A CA 1
ATOM 1422 C C . LYS A 1 189 ? -1.424 -4.412 -9.057 1.00 91.00 189 LYS A C 1
ATOM 1424 O O . LYS A 1 189 ? -2.505 -3.870 -8.885 1.00 91.00 189 LYS A O 1
ATOM 1429 N N . VAL A 1 190 ? -1.239 -5.356 -9.979 1.00 90.81 190 VAL A N 1
ATOM 1430 C CA . VAL A 1 190 ? -2.313 -5.861 -10.854 1.00 90.81 190 VAL A CA 1
ATOM 1431 C C . VAL A 1 190 ? -3.203 -6.882 -10.136 1.00 90.81 190 VAL A C 1
ATOM 1433 O O . VAL A 1 190 ? -4.393 -6.973 -10.428 1.00 90.81 190 VAL A O 1
ATOM 1436 N N . THR A 1 191 ? -2.664 -7.608 -9.154 1.00 91.81 191 THR A N 1
ATOM 1437 C CA . THR A 1 191 ? -3.423 -8.595 -8.366 1.00 91.81 191 THR A CA 1
ATOM 1438 C C . THR A 1 191 ? -4.595 -7.951 -7.622 1.00 91.81 191 THR A C 1
ATOM 1440 O O . THR A 1 191 ? -5.689 -8.508 -7.598 1.00 91.81 191 THR A O 1
ATOM 1443 N N . ILE A 1 192 ? -4.398 -6.752 -7.070 1.00 91.50 192 ILE A N 1
ATOM 1444 C CA . ILE A 1 192 ? -5.416 -6.027 -6.294 1.00 91.50 192 ILE A CA 1
ATOM 1445 C C . ILE A 1 192 ? -6.674 -5.710 -7.129 1.00 91.50 192 ILE A C 1
ATOM 1447 O O . ILE A 1 192 ? -7.749 -6.188 -6.765 1.00 91.50 192 ILE A O 1
ATOM 1451 N N . PRO A 1 193 ? -6.600 -4.966 -8.254 1.00 92.38 193 PRO A N 1
ATOM 1452 C CA . PRO A 1 193 ? -7.773 -4.680 -9.071 1.00 92.38 193 PRO A CA 1
ATOM 1453 C C . PRO A 1 193 ? -8.376 -5.947 -9.684 1.00 92.38 193 PRO A C 1
ATOM 1455 O O . PRO A 1 193 ? -9.592 -6.023 -9.817 1.00 92.38 193 PRO A O 1
ATOM 1458 N N . ALA A 1 194 ? -7.574 -6.971 -10.001 1.00 92.31 194 ALA A N 1
ATOM 1459 C CA . ALA A 1 194 ? -8.109 -8.244 -10.482 1.00 92.31 194 ALA A CA 1
ATOM 1460 C C . ALA A 1 194 ? -8.984 -8.937 -9.421 1.00 92.31 194 ALA A C 1
ATOM 1462 O O . ALA A 1 194 ? -10.089 -9.378 -9.732 1.00 92.31 194 ALA A O 1
ATOM 1463 N N . ARG A 1 195 ? -8.535 -8.983 -8.159 1.00 92.25 195 ARG A N 1
ATOM 1464 C CA . ARG A 1 195 ? -9.321 -9.535 -7.043 1.00 92.25 195 ARG A CA 1
ATOM 1465 C C . ARG A 1 195 ? -10.585 -8.722 -6.766 1.00 92.25 195 ARG A C 1
ATOM 1467 O O . ARG A 1 195 ? -11.632 -9.312 -6.523 1.00 92.25 195 ARG A O 1
ATOM 1474 N N . ILE A 1 196 ? -10.510 -7.391 -6.852 1.00 91.81 196 ILE A N 1
ATOM 1475 C CA . ILE A 1 196 ? -11.680 -6.502 -6.726 1.00 91.81 196 ILE A CA 1
ATOM 1476 C C . ILE A 1 196 ? -12.690 -6.757 -7.849 1.00 91.81 196 ILE A C 1
ATOM 1478 O O . ILE A 1 196 ? -13.885 -6.829 -7.586 1.00 91.81 196 ILE A O 1
ATOM 1482 N N . ALA A 1 197 ? -12.216 -6.985 -9.074 1.00 92.00 197 ALA A N 1
ATOM 1483 C CA . ALA A 1 197 ? -13.041 -7.379 -10.215 1.00 92.00 197 ALA A CA 1
ATOM 1484 C C . ALA A 1 197 ? -13.599 -8.818 -10.118 1.00 92.00 197 ALA A C 1
ATOM 1486 O O . ALA A 1 197 ? -14.201 -9.305 -11.072 1.00 92.00 197 ALA A O 1
ATOM 1487 N N . GLY A 1 198 ? -13.390 -9.523 -9.000 1.00 90.31 198 GLY A N 1
ATOM 1488 C CA . GLY A 1 198 ? -13.911 -10.871 -8.767 1.00 90.31 198 GLY A CA 1
ATOM 1489 C C . GLY A 1 198 ? -13.055 -12.004 -9.339 1.00 90.31 198 GLY A C 1
ATOM 1490 O O . GLY A 1 198 ? -13.508 -13.146 -9.375 1.00 90.31 198 GLY A O 1
ATOM 1491 N N . CYS A 1 199 ? -11.822 -11.733 -9.781 1.00 89.81 199 CYS A N 1
ATOM 1492 C CA . CYS A 1 199 ? -10.924 -12.776 -10.279 1.00 89.81 199 CYS A CA 1
ATOM 1493 C C . CYS A 1 199 ? -10.178 -13.469 -9.117 1.00 89.81 199 CYS A C 1
ATOM 1495 O O . CYS A 1 199 ? -9.503 -12.784 -8.339 1.00 89.81 199 CYS A O 1
ATOM 1497 N N . PRO A 1 200 ? -10.205 -14.814 -9.019 1.00 90.12 200 PRO A N 1
ATOM 1498 C CA . PRO A 1 200 ? -9.506 -15.559 -7.973 1.00 90.12 200 PRO A CA 1
ATOM 1499 C C . PRO A 1 200 ? -8.009 -15.691 -8.280 1.00 90.12 200 PRO A C 1
ATOM 1501 O O . PRO A 1 200 ? -7.528 -16.726 -8.740 1.00 90.12 200 PRO A O 1
ATOM 1504 N N . ILE A 1 201 ? -7.269 -14.597 -8.091 1.00 89.38 201 ILE A N 1
ATOM 1505 C CA . ILE A 1 201 ? -5.831 -14.527 -8.374 1.00 89.38 201 ILE A CA 1
ATOM 1506 C C . ILE A 1 201 ? -5.028 -14.899 -7.126 1.00 89.38 201 ILE A C 1
ATOM 1508 O O . ILE A 1 201 ? -5.145 -14.244 -6.087 1.00 89.38 201 ILE A O 1
ATOM 1512 N N . GLU A 1 202 ? -4.183 -15.922 -7.245 1.00 90.56 202 GLU A N 1
ATOM 1513 C CA . GLU A 1 202 ? -3.233 -16.329 -6.203 1.00 90.56 202 GLU A CA 1
ATOM 1514 C C . GLU A 1 202 ? -2.079 -15.337 -6.013 1.00 90.56 202 GLU A C 1
ATOM 1516 O O . GLU A 1 202 ? -1.981 -14.327 -6.710 1.00 90.56 202 GLU A O 1
ATOM 1521 N N . SER A 1 203 ? -1.207 -15.607 -5.038 1.00 85.75 203 SER A N 1
ATOM 1522 C CA . SER A 1 203 ? -0.043 -14.762 -4.758 1.00 85.75 203 SER A CA 1
ATOM 1523 C C . SER A 1 203 ? 0.793 -14.488 -6.020 1.00 85.75 203 SER A C 1
ATOM 1525 O O . SER A 1 203 ? 1.100 -15.419 -6.774 1.00 85.75 203 SER A O 1
ATOM 1527 N N . PRO A 1 204 ? 1.205 -13.230 -6.250 1.00 84.25 204 PRO A N 1
ATOM 1528 C CA . PRO A 1 204 ? 1.987 -12.865 -7.413 1.00 84.25 204 PRO A CA 1
ATOM 1529 C C . PRO A 1 204 ? 3.380 -13.487 -7.320 1.00 84.25 204 PRO A C 1
ATOM 1531 O O . PRO A 1 204 ? 4.062 -13.407 -6.299 1.00 84.25 204 PRO A O 1
ATOM 1534 N N . THR A 1 205 ? 3.830 -14.078 -8.419 1.00 78.06 205 THR A N 1
ATOM 1535 C CA . THR A 1 205 ? 5.214 -14.521 -8.586 1.00 78.06 205 THR A CA 1
ATOM 1536 C C . THR A 1 205 ? 5.968 -13.529 -9.468 1.00 78.06 205 THR A C 1
ATOM 1538 O O . THR A 1 205 ? 5.355 -12.899 -10.338 1.00 78.06 205 THR A O 1
ATOM 1541 N N . PRO A 1 206 ? 7.304 -13.412 -9.340 1.00 65.19 206 PRO A N 1
ATOM 1542 C CA . PRO A 1 206 ? 8.106 -12.881 -10.434 1.00 65.19 206 PRO A CA 1
ATOM 1543 C C . PRO A 1 206 ? 7.763 -13.730 -11.663 1.00 65.19 206 PRO A C 1
ATOM 1545 O O . PRO A 1 206 ? 7.852 -14.955 -11.587 1.00 65.19 206 PRO A O 1
ATOM 1548 N N . LEU A 1 207 ? 7.308 -13.112 -12.755 1.00 55.75 207 LEU A N 1
ATOM 1549 C CA . LEU A 1 207 ? 6.757 -13.789 -13.944 1.00 55.75 207 LEU A CA 1
ATOM 1550 C C . LEU A 1 207 ? 5.322 -14.342 -13.831 1.00 55.75 207 LEU A C 1
ATOM 1552 O O . LEU A 1 207 ? 4.961 -15.187 -14.653 1.00 55.75 207 LEU A O 1
ATOM 1556 N N . LEU A 1 208 ? 4.477 -13.880 -12.893 1.00 44.00 208 LEU A N 1
ATOM 1557 C CA . LEU A 1 208 ? 3.019 -14.060 -13.049 1.00 44.00 208 LEU A CA 1
ATOM 1558 C C . LEU A 1 208 ? 2.680 -13.664 -14.492 1.00 44.00 208 LEU A C 1
ATOM 1560 O O . LEU A 1 208 ? 3.197 -12.634 -14.913 1.00 44.00 208 LEU A O 1
ATOM 1564 N N . ASN A 1 209 ? 1.934 -14.495 -15.237 1.00 43.84 209 ASN A N 1
ATOM 1565 C CA . ASN A 1 209 ? 1.694 -14.402 -16.689 1.00 43.84 209 ASN A CA 1
ATOM 1566 C C . ASN A 1 209 ? 1.161 -13.019 -17.133 1.00 43.84 209 ASN A C 1
ATOM 1568 O O . ASN A 1 209 ? 0.007 -12.861 -17.521 1.00 43.84 209 ASN A O 1
ATOM 1572 N N . VAL A 1 210 ? 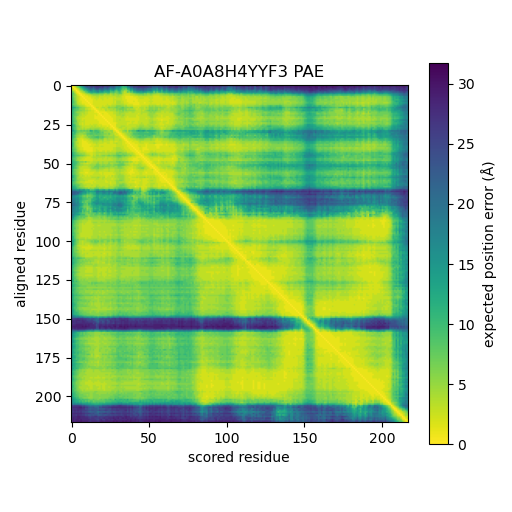2.017 -12.005 -17.091 1.00 42.28 210 VAL A N 1
ATOM 1573 C CA . VAL A 1 210 ? 1.832 -10.688 -17.662 1.00 42.28 210 VAL A CA 1
ATOM 1574 C C . VAL A 1 210 ? 2.252 -10.873 -19.102 1.00 42.28 210 VAL A C 1
ATOM 1576 O O . VAL A 1 210 ? 3.433 -10.869 -19.450 1.00 42.28 210 VAL A O 1
ATOM 1579 N N . GLU A 1 211 ? 1.263 -11.127 -19.947 1.00 40.06 211 GLU A N 1
ATOM 1580 C CA . GLU A 1 211 ? 1.481 -11.203 -21.377 1.00 40.06 211 GLU A CA 1
ATOM 1581 C C . GLU A 1 211 ? 1.810 -9.787 -21.879 1.00 40.06 211 GLU A C 1
ATOM 1583 O O . GLU A 1 211 ? 0.929 -8.970 -22.145 1.00 40.06 211 GLU A O 1
ATOM 1588 N N . LEU A 1 212 ? 3.104 -9.461 -21.962 1.00 36.00 212 LEU A N 1
ATOM 1589 C CA . LEU A 1 212 ? 3.587 -8.196 -22.516 1.00 36.00 212 LEU A CA 1
ATOM 1590 C C . LEU A 1 212 ? 3.340 -8.181 -24.031 1.00 36.00 212 LEU A C 1
ATOM 1592 O O . LEU A 1 212 ? 4.212 -8.510 -24.836 1.00 36.00 212 LEU A O 1
ATOM 1596 N N . ARG A 1 213 ? 2.128 -7.803 -24.441 1.00 35.53 213 ARG A N 1
ATOM 1597 C CA . ARG A 1 213 ? 1.781 -7.612 -25.851 1.00 35.53 213 ARG A CA 1
ATOM 1598 C C . ARG A 1 213 ? 2.158 -6.203 -26.291 1.00 35.53 213 ARG A C 1
ATOM 1600 O O . ARG A 1 213 ? 1.425 -5.245 -26.069 1.00 35.53 213 ARG A O 1
ATOM 1607 N N . GLY A 1 214 ? 3.297 -6.075 -26.967 1.00 29.56 214 GLY A N 1
ATOM 1608 C CA . GLY A 1 214 ? 3.632 -4.857 -27.700 1.00 29.56 214 GLY A CA 1
ATOM 1609 C C . GLY A 1 214 ? 2.674 -4.672 -28.878 1.00 29.56 214 GLY A C 1
ATOM 1610 O O . GLY A 1 214 ? 2.788 -5.374 -29.882 1.00 29.56 214 GLY A O 1
ATOM 1611 N N . ARG A 1 215 ? 1.726 -3.735 -28.776 1.00 31.02 215 ARG A N 1
ATOM 1612 C CA . ARG A 1 215 ? 0.913 -3.315 -29.924 1.00 31.02 215 ARG A CA 1
ATOM 1613 C C . ARG A 1 215 ? 1.806 -2.484 -30.850 1.00 31.02 215 ARG A C 1
ATOM 1615 O O . ARG A 1 215 ? 2.130 -1.343 -30.537 1.00 31.02 215 ARG A O 1
ATOM 1622 N N . ARG A 1 216 ? 2.232 -3.059 -31.977 1.00 32.41 216 ARG A N 1
ATOM 1623 C CA . ARG A 1 216 ? 2.614 -2.245 -33.138 1.00 32.41 216 ARG A CA 1
ATOM 1624 C C . ARG A 1 216 ? 1.307 -1.828 -33.809 1.00 32.41 216 ARG A C 1
ATOM 1626 O O . ARG A 1 216 ? 0.489 -2.705 -34.085 1.00 32.41 216 ARG A O 1
ATOM 1633 N N . ASN A 1 217 ? 1.102 -0.527 -33.992 1.00 38.72 217 ASN A N 1
ATOM 1634 C CA . ASN A 1 217 ? 0.119 -0.037 -34.959 1.00 38.72 217 ASN A CA 1
ATOM 1635 C C . ASN A 1 217 ? 0.658 -0.263 -36.371 1.00 38.72 217 ASN A C 1
ATOM 1637 O O . ASN A 1 217 ? 1.891 -0.106 -36.543 1.00 38.72 217 ASN A O 1
#

Secondary structure (DSSP, 8-state):
-----EEEEEEEE--SHHHHHHHHHHHHHTTTSSEEEEEEEEE-SS-EEE-TT-PPB-TTTTTTT-BSSPPPPP--SS-----SSS-HHHHHHHHHHHHHTT-----GGGSSTTS-HHHHHHHHHHTT-----------HHHHHHHHHHS-TTSS--S-HHHHHHHHHHTT-S-SSTHHHHTSHHHHHHHHHHHHHTT----PPPTT----------

Solvent-accessible surface area (backbone atoms only — not comparable to full-atom values): 13294 Å² total; per-residue (Å²): 132,84,80,78,67,50,74,43,81,39,71,48,78,50,59,54,84,66,33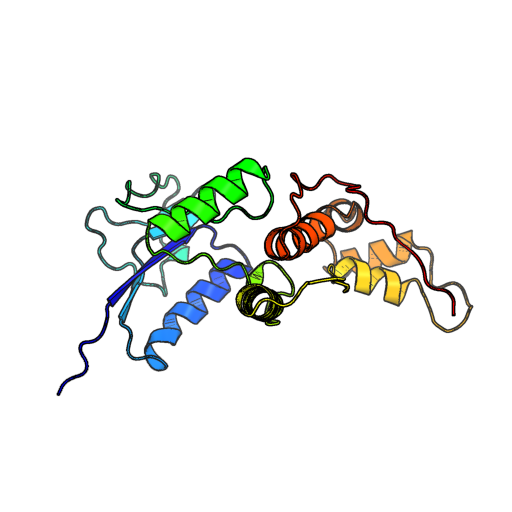,47,53,50,48,60,50,57,71,54,47,55,79,78,42,84,44,43,77,34,40,30,35,41,30,46,98,58,26,18,39,72,43,100,81,57,49,72,49,59,64,93,50,49,83,81,67,42,38,84,71,44,73,78,78,76,89,60,100,78,77,84,70,90,63,74,50,58,52,41,68,58,39,51,53,44,56,50,52,25,65,77,63,82,47,89,86,85,62,41,66,69,36,71,49,88,43,77,55,46,61,54,53,49,51,40,48,74,75,66,52,81,81,85,80,87,86,83,85,76,45,69,47,59,51,52,48,50,55,64,39,56,43,94,73,82,57,78,31,60,61,66,71,55,50,53,50,51,37,42,77,72,62,54,38,54,100,54,55,61,64,65,70,48,39,35,64,40,34,39,41,50,42,42,60,40,43,71,64,70,41,94,57,61,51,58,38,70,70,50,91,71,78,84,75,80,81,78,131

Foldseek 3Di:
DPDDAAEDEDAEEDCPPVNVVVLVVVLCVVVPDSHHYFYAKYYYPQWIDHDPVSHGDDSVCRVVPTDRHDDDPPDDPDDQDDDQFAFLVVVVVSVVSCVVVVHDDDCQCLFPRPDRPQVVLLVCVVVPHQDPDDDDDGAPLVVQLCPQQDDPPPPGRDDSVVSLVVCVVVVVADVDNCVVVLCQSVQSNVSRSCVSSVHNDTGGDSCPPPPPDDDDD

Organism: Fusarium oxysporum (NCBI:txid5507)

InterPro domains:
  IPR001342 Homoserine dehydrogenase, catalytic [PF00742] (116-202)
  IPR011147 Bifunctional aspartokinase/homoserine dehydrogenase, homoserine dehydrogenase domain [PTHR43070] (84-202)
  IPR019811 Homoserine dehydrogenase, conserved site [PS01042] (167-189)
  IPR036291 NAD(P)-binding domain superfamily [SSF51735] (5-138)

Mean predicted aligned error: 8.53 Å

Sequence (217 aa):
MSLETKEVCIAVIGTGGVGSVFINQLANLHKTYPVSLRLIYIAMVDKALYHSNYSNINIGTAVDTMEKKGVAPPNFSSVIVGDNTSSYELWESITNAAKEGDSFIFHESSVGAGMPAISILQEMVETGDEITRVEGVFSGTMSHLFHNYSTTSGNSGGNWSETVRQAKNLGYTEPDPRDDLNGLDVACKVTIPARIAGCPIESPTPLLNVELRGRRN

Radius of gyration: 21.22 Å; Cα contacts (8 Å, |Δi|>4): 255; chains: 1; bounding box: 51×39×64 Å

Nearest PDB structures (foldseek):
  7m92-assembly1_B  TM=8.678E-01  e=2.371E-12  Candidozyma auris
  4xb2-assembly1_B  TM=7.432E-01  e=2.258E-06  Pyrococcus horikoshii OT3
  4xb1-assembly1_B  TM=7.510E-01  e=3.750E-06  Pyrococcus horikoshii OT3
  3do5-assembly1_A-2  TM=7.357E-01  e=1.035E-05  Archaeoglobus fulgidus
  4ydr-assembly1_B  TM=6.525E-01  e=2.469E-04  Sulfurisphaera tokodaii str. 7

pLDDT: mean 82.14, std 14.43, range [29.56, 95.88]